Protein AF-A0A7K0KFQ5-F1 (afdb_monomer_lite)

Sequence (257 aa):
MKHLNKIRVFTFVLMLMAGGLCSIAKAQAAEIVEPDTTAADLMYLVAADNSLKALPMEDGKMEKHKNKFGKLASIVSTAASAAGALGGIGMIAGAGSSSLGAVVAGAQVMGTAANVGSLADAANTLAGAEGMDFTFSGSSSALKCRHEGKDVKVLINLRAEKREDGMALFKVVRFASSKKDRRLQWFQTKAALINTADSEKADKAGYLSFGYQNFGDHSSIITIPAARLTPGDYGVFYLGNMISPTLSSICYTFSVE

Secondary structure (DSSP, 8-state):
--SHHHHHHHHHHHHHHHTT---------PPPPPPPTT-S-SEEEE-TTS-EEEPPEEEEEEE------TTTSTTSTT--S-S-SSTTS---SSS-TTHHHHHHTTEE--SS---TTHHHHHHHHHHHTTT-EEEEESSS-S-EE--TTSPEEEEES-EESSHHHHHHSEEEEE-EE-SSEEEEE-----S--TT-TTHHHHHHTTEE--EEEEETTTEEEEEE-GGG--SEEEEEEETTTSB-TTS-EEEEEEEE-

Organism: NCBI:txid2606637

Radius of gyration: 24.79 Å; chains: 1; bounding box: 47×89×61 Å

Foldseek 3Di:
DVPVVVVVVVVVVVVVVVVPPPPPPVVPQDAQDQDDLADPAFKFWQAPSRDTHGFDKFWWDWAADDCPDPPLSPVVVVPPDDPDDVPDLDPPPDDDLCQLLVLVVQKDNRYPDFPNVCQVVLSVLLVVSQQIKGKTWAQAGPAEGAQVLFKIKMKGQMDGPDQLSVLQQKWKFFFDGDRTITIAGRHPHRRADPPHPCQVVCLSSGTAHWGWDADPDGMIMIIGGSVSDDFGKMWMAGSSCQQDPVRIGITRIYTYD

pLDDT: mean 71.15, std 20.8, range [28.0, 97.5]

Structure (mmCIF, N/CA/C/O backbone):
data_AF-A0A7K0KFQ5-F1
#
_entry.id   AF-A0A7K0KFQ5-F1
#
loop_
_atom_site.group_PDB
_atom_site.id
_atom_site.type_symbol
_atom_site.label_atom_id
_atom_site.label_alt_id
_atom_site.label_comp_id
_atom_site.label_asym_id
_atom_site.label_entity_id
_atom_site.label_seq_id
_atom_site.pdbx_PDB_ins_code
_atom_site.Cartn_x
_atom_site.Cartn_y
_atom_site.Cartn_z
_atom_site.occupancy
_atom_site.B_iso_or_equiv
_atom_site.auth_seq_id
_atom_site.auth_comp_id
_atom_site.auth_asym_id
_atom_site.auth_atom_id
_atom_site.pdbx_PDB_model_num
ATOM 1 N N . MET A 1 1 ? -23.950 -70.433 -30.025 1.00 52.44 1 MET A N 1
ATOM 2 C CA . MET A 1 1 ? -24.254 -69.414 -28.987 1.00 52.44 1 MET A CA 1
ATOM 3 C C . MET A 1 1 ? -23.108 -69.080 -28.011 1.00 52.44 1 MET A C 1
ATOM 5 O O . MET A 1 1 ? -23.249 -68.113 -27.282 1.00 52.44 1 MET A O 1
ATOM 9 N N . LYS A 1 2 ? -21.950 -69.773 -27.997 1.00 50.66 2 LYS A N 1
ATOM 10 C CA . LYS A 1 2 ? -20.828 -69.443 -27.078 1.00 50.66 2 LYS A CA 1
ATOM 11 C C . LYS A 1 2 ? -19.835 -68.375 -27.589 1.00 50.66 2 LYS A C 1
ATOM 13 O O . LYS A 1 2 ? -19.118 -67.791 -26.785 1.00 50.66 2 LYS A O 1
ATOM 18 N N . HIS A 1 3 ? -19.804 -68.086 -28.894 1.00 50.50 3 HIS A N 1
ATOM 19 C CA . HIS A 1 3 ? -18.868 -67.108 -29.483 1.00 50.50 3 HIS A CA 1
ATOM 20 C C . HIS A 1 3 ? -19.351 -65.646 -29.425 1.00 50.50 3 HIS A C 1
ATOM 22 O O . HIS A 1 3 ? -18.528 -64.735 -29.401 1.00 50.50 3 HIS A O 1
ATOM 28 N N . LEU A 1 4 ? -20.666 -65.413 -29.337 1.00 47.56 4 LEU A N 1
ATOM 29 C CA . LEU A 1 4 ? -21.255 -64.067 -29.376 1.00 47.56 4 LEU A CA 1
ATOM 30 C C . LEU A 1 4 ? -21.037 -63.280 -28.066 1.00 47.56 4 LEU A C 1
ATOM 32 O O . LEU A 1 4 ? -20.892 -62.060 -28.092 1.00 47.56 4 LEU A O 1
ATOM 36 N N . ASN A 1 5 ? -20.936 -63.977 -26.927 1.00 54.88 5 ASN A N 1
ATOM 37 C CA . ASN A 1 5 ? -20.678 -63.348 -25.625 1.00 54.88 5 ASN A CA 1
ATOM 38 C C . ASN A 1 5 ? -19.223 -62.894 -25.457 1.00 54.88 5 ASN A C 1
ATOM 40 O O . ASN A 1 5 ? -18.981 -61.889 -24.799 1.00 54.88 5 ASN A O 1
ATOM 44 N N . LYS A 1 6 ? -18.254 -63.579 -26.081 1.00 52.34 6 LYS A N 1
ATOM 45 C CA . LYS A 1 6 ? -16.839 -63.175 -26.008 1.00 52.34 6 LYS A CA 1
ATOM 46 C C . LYS A 1 6 ? -16.579 -61.880 -26.775 1.00 52.34 6 LYS A C 1
ATOM 48 O O . LYS A 1 6 ? -15.848 -61.031 -26.285 1.00 52.34 6 LYS A O 1
ATOM 53 N N . ILE A 1 7 ? -17.230 -61.705 -27.927 1.00 57.62 7 ILE A N 1
ATOM 54 C CA . ILE A 1 7 ? -17.113 -60.488 -28.743 1.00 57.62 7 ILE A CA 1
ATOM 55 C C . ILE A 1 7 ? -17.722 -59.294 -28.002 1.00 57.62 7 ILE A C 1
ATOM 57 O O . ILE A 1 7 ? -17.071 -58.266 -27.890 1.00 57.62 7 ILE A O 1
ATOM 61 N N . ARG A 1 8 ? -18.909 -59.450 -27.400 1.00 55.00 8 ARG A N 1
ATOM 62 C CA . ARG A 1 8 ? -19.558 -58.374 -26.629 1.00 55.00 8 ARG A CA 1
ATOM 63 C C . ARG A 1 8 ? -18.750 -57.928 -25.409 1.00 55.00 8 ARG A C 1
ATOM 65 O O . ARG A 1 8 ? -18.652 -56.732 -25.162 1.00 55.00 8 ARG A O 1
ATOM 72 N N . VAL A 1 9 ? -18.140 -58.867 -24.684 1.00 58.44 9 VAL A N 1
ATOM 73 C CA . VAL A 1 9 ? -17.254 -58.545 -23.551 1.00 58.44 9 VAL A CA 1
ATOM 74 C C . VAL A 1 9 ? -15.974 -57.859 -24.036 1.00 58.44 9 VAL A C 1
ATOM 76 O O . VAL A 1 9 ? -15.539 -56.887 -23.427 1.00 58.44 9 VAL A O 1
ATOM 79 N N . PHE A 1 10 ? -15.413 -58.290 -25.169 1.00 57.34 10 PHE A N 1
ATOM 80 C CA . PHE A 1 10 ? -14.220 -57.667 -25.745 1.00 57.34 10 PHE A CA 1
ATOM 81 C C . PHE A 1 10 ? -14.487 -56.233 -26.234 1.00 57.34 10 PHE A C 1
ATOM 83 O O . PHE A 1 10 ? -13.686 -55.339 -25.978 1.00 57.34 10 PHE A O 1
ATOM 90 N N . THR A 1 11 ? -15.644 -55.974 -26.856 1.00 57.22 11 THR A N 1
ATOM 91 C CA . THR A 1 11 ? -16.047 -54.619 -27.273 1.00 57.22 11 THR A CA 1
ATOM 92 C C . THR A 1 11 ? -16.305 -53.700 -26.075 1.00 57.22 11 THR A C 1
ATOM 94 O O . THR A 1 11 ? -15.960 -52.522 -26.125 1.00 57.22 11 THR A O 1
ATOM 97 N N . PHE A 1 12 ? -16.855 -54.229 -24.976 1.00 56.22 12 PHE A N 1
ATOM 98 C CA . PHE A 1 12 ? -17.118 -53.442 -23.767 1.00 56.22 12 PHE A CA 1
ATOM 99 C C . PHE A 1 12 ? -15.826 -53.051 -23.030 1.00 56.22 12 PHE A C 1
ATOM 101 O O . PHE A 1 12 ? -15.688 -51.915 -22.581 1.00 56.22 12 PHE A O 1
ATOM 108 N N . VAL A 1 13 ? -14.837 -53.951 -22.976 1.00 58.34 13 VAL A N 1
ATOM 109 C CA . VAL A 1 13 ? -13.509 -53.658 -22.402 1.00 58.34 13 VAL A CA 1
ATOM 110 C C . VAL A 1 13 ? -12.731 -52.659 -23.269 1.00 58.34 13 VAL A C 1
ATOM 112 O O . VAL A 1 13 ? -12.057 -51.783 -22.732 1.00 58.34 13 VAL A O 1
ATOM 115 N N . LEU A 1 14 ? -12.873 -52.717 -24.599 1.00 55.19 14 LEU A N 1
ATOM 116 C CA . LEU A 1 14 ? -12.227 -51.762 -25.504 1.00 55.19 14 LEU A CA 1
ATOM 117 C C . LEU A 1 14 ? -12.814 -50.340 -25.380 1.00 55.19 14 LEU A C 1
ATOM 119 O O . LEU A 1 14 ? -12.067 -49.368 -25.443 1.00 55.19 14 LEU A O 1
ATOM 123 N N . MET A 1 15 ? -14.125 -50.201 -25.134 1.00 56.19 15 MET A N 1
ATOM 124 C CA . MET A 1 15 ? -14.749 -48.891 -24.881 1.00 56.19 15 MET A CA 1
ATOM 125 C C . MET A 1 15 ? -14.361 -48.287 -23.521 1.00 56.19 15 MET A C 1
ATOM 127 O O . MET A 1 15 ? -14.200 -47.073 -23.425 1.00 56.19 15 MET A O 1
ATOM 131 N N . LEU A 1 16 ? -14.130 -49.111 -22.493 1.00 52.56 16 LEU A N 1
ATOM 132 C CA . LEU A 1 16 ? -13.623 -48.651 -21.191 1.00 52.56 16 LEU A CA 1
ATOM 133 C C . LEU A 1 16 ? -12.174 -48.139 -21.261 1.00 52.56 16 LEU A C 1
ATOM 135 O O . LEU A 1 16 ? -11.823 -47.217 -20.531 1.00 52.56 16 LEU A O 1
ATOM 139 N N . MET A 1 17 ? -11.359 -48.669 -22.178 1.00 51.94 17 MET A N 1
ATOM 140 C CA . MET A 1 17 ? -9.989 -48.192 -22.419 1.00 51.94 17 MET A CA 1
ATOM 141 C C . MET A 1 17 ? -9.925 -46.928 -23.296 1.00 51.94 17 MET A C 1
ATOM 143 O O . MET A 1 17 ? -8.938 -46.200 -23.240 1.00 51.94 17 MET A O 1
ATOM 147 N N . ALA A 1 18 ? -10.969 -46.632 -24.080 1.00 51.81 18 ALA A N 1
ATOM 148 C CA . ALA A 1 18 ? -11.047 -45.423 -24.909 1.00 51.81 18 ALA A CA 1
ATOM 149 C C . ALA A 1 18 ? -11.594 -44.192 -24.155 1.00 51.81 18 ALA A C 1
ATOM 151 O O . ALA A 1 18 ? -11.340 -43.062 -24.564 1.00 51.81 18 ALA A O 1
ATOM 152 N N . GLY A 1 19 ? -12.308 -44.388 -23.038 1.00 47.25 19 GLY A N 1
ATOM 153 C CA . GLY A 1 19 ? -12.814 -43.302 -22.183 1.00 47.25 19 GLY A CA 1
ATOM 154 C C . GLY A 1 19 ? -11.806 -42.755 -21.162 1.00 47.25 19 GLY A C 1
ATOM 155 O O . GLY A 1 19 ? -12.134 -41.840 -20.414 1.00 47.25 19 GLY A O 1
ATOM 156 N N . GLY A 1 20 ? -10.593 -43.318 -21.110 1.00 47.03 20 GLY A N 1
ATOM 157 C CA . GLY A 1 20 ? -9.563 -43.015 -20.109 1.00 47.03 20 GLY A CA 1
ATOM 158 C C . GLY A 1 20 ? -8.552 -41.938 -20.506 1.00 47.03 20 GLY A C 1
ATOM 159 O O . GLY A 1 20 ? -7.559 -41.756 -19.803 1.00 47.03 20 GLY A O 1
ATOM 160 N N . LEU A 1 21 ? -8.771 -41.210 -21.604 1.00 45.56 21 LEU A N 1
ATOM 161 C CA . LEU A 1 21 ? -8.044 -39.967 -21.853 1.00 45.56 21 LEU A CA 1
ATOM 162 C C . LEU A 1 21 ? -8.659 -38.892 -20.959 1.00 45.56 21 LEU A C 1
ATOM 164 O O . LEU A 1 21 ? -9.436 -38.052 -21.405 1.00 45.56 21 LEU A O 1
ATOM 168 N N . CYS A 1 22 ? -8.315 -38.938 -19.668 1.00 44.25 22 CYS A N 1
ATOM 169 C CA . CYS A 1 22 ? -8.342 -37.747 -18.837 1.00 44.25 22 CYS A CA 1
ATOM 170 C C . CYS A 1 22 ? -7.627 -36.661 -19.633 1.00 44.25 22 CYS A C 1
ATOM 172 O O . CYS A 1 22 ? -6.411 -36.722 -19.824 1.00 44.25 22 CYS A O 1
ATOM 174 N N . SER A 1 23 ? -8.391 -35.687 -20.117 1.00 47.00 23 SER A N 1
ATOM 175 C CA . SER A 1 23 ? -7.875 -34.406 -20.554 1.00 47.00 23 SER A CA 1
ATOM 176 C C . SER A 1 23 ? -7.157 -33.804 -19.354 1.00 47.00 23 SER A C 1
ATOM 178 O O . SER A 1 23 ? -7.742 -33.064 -18.568 1.00 47.00 23 SER A O 1
ATOM 180 N N . ILE A 1 24 ? -5.877 -34.132 -19.185 1.00 47.62 24 ILE A N 1
ATOM 181 C CA . ILE A 1 24 ? -4.963 -33.324 -18.394 1.00 47.62 24 ILE A CA 1
ATOM 182 C C . ILE A 1 24 ? -4.722 -32.091 -19.261 1.00 47.62 24 ILE A C 1
ATOM 184 O O . ILE A 1 24 ? -3.666 -31.920 -19.868 1.00 47.62 24 ILE A O 1
ATOM 188 N N . ALA A 1 25 ? -5.749 -31.247 -19.371 1.00 42.09 25 ALA A N 1
ATOM 189 C CA . ALA A 1 25 ? -5.546 -29.853 -19.668 1.00 42.09 25 ALA A CA 1
ATOM 190 C C . ALA A 1 25 ? -4.695 -29.357 -18.502 1.00 42.09 25 ALA A C 1
ATOM 192 O O . ALA A 1 25 ? -5.202 -29.028 -17.431 1.00 42.09 25 ALA A O 1
ATOM 193 N N . LYS A 1 26 ? -3.370 -29.410 -18.670 1.00 41.69 26 LYS A N 1
ATOM 194 C CA . LYS A 1 26 ? -2.477 -28.579 -17.881 1.00 41.69 26 LYS A CA 1
ATOM 195 C C . LYS A 1 26 ? -3.008 -27.179 -18.126 1.00 41.69 26 LYS A C 1
ATOM 197 O O . LYS A 1 26 ? -2.868 -26.677 -19.238 1.00 41.69 26 LYS A O 1
ATOM 202 N N . ALA A 1 27 ? -3.708 -26.617 -17.144 1.00 40.31 27 ALA A N 1
ATOM 203 C CA . ALA A 1 27 ? -4.017 -25.205 -17.136 1.00 40.31 27 ALA A CA 1
ATOM 204 C C . ALA A 1 27 ? -2.662 -24.521 -17.289 1.00 40.31 27 ALA A C 1
ATOM 206 O O . ALA A 1 27 ? -1.830 -24.560 -16.382 1.00 40.31 27 ALA A O 1
ATOM 207 N N . GLN A 1 28 ? -2.378 -24.054 -18.500 1.00 43.16 28 GLN A N 1
ATOM 208 C CA . GLN A 1 28 ? -1.202 -23.260 -18.769 1.00 43.16 28 GLN A CA 1
ATOM 209 C C . GLN A 1 28 ? -1.404 -22.045 -17.874 1.00 43.16 28 GLN A C 1
ATOM 211 O O . GLN A 1 28 ? -2.406 -21.348 -18.025 1.00 43.16 28 GLN A O 1
ATOM 216 N N . ALA A 1 29 ? -0.575 -21.909 -16.836 1.00 54.00 29 ALA A N 1
ATOM 217 C CA . ALA A 1 29 ? -0.702 -20.802 -15.904 1.00 54.00 29 ALA A CA 1
ATOM 218 C C . ALA A 1 29 ? -0.649 -19.531 -16.752 1.00 54.00 29 ALA A C 1
ATOM 220 O O . ALA A 1 29 ? 0.365 -19.292 -17.409 1.00 54.00 29 ALA A O 1
ATOM 221 N N . ALA A 1 30 ? -1.769 -18.808 -16.833 1.00 67.62 30 ALA A N 1
ATOM 222 C CA . ALA A 1 30 ? -1.848 -17.591 -17.624 1.00 67.62 30 ALA A CA 1
ATOM 223 C C . ALA A 1 30 ? -0.734 -16.663 -17.143 1.00 67.62 30 ALA A C 1
ATOM 225 O O . ALA A 1 30 ? -0.542 -16.526 -15.941 1.00 67.62 30 ALA A O 1
ATOM 226 N N . GLU A 1 31 ? 0.060 -16.098 -18.039 1.00 85.75 31 GLU A N 1
ATOM 227 C CA . GLU A 1 31 ? 1.091 -15.152 -17.625 1.00 85.75 31 GLU A CA 1
ATOM 228 C C . GLU A 1 31 ? 0.427 -13.843 -17.179 1.00 85.75 31 GLU A C 1
ATOM 230 O O . GLU A 1 31 ? -0.625 -13.468 -17.701 1.00 85.75 31 GLU A O 1
ATOM 235 N N . ILE A 1 32 ? 1.007 -13.163 -16.186 1.00 89.94 32 ILE A N 1
ATOM 236 C CA . ILE A 1 32 ? 0.542 -11.825 -15.805 1.00 89.94 32 ILE A CA 1
ATOM 237 C C . ILE A 1 32 ? 0.801 -10.906 -17.002 1.00 89.94 32 ILE A C 1
ATOM 239 O O . ILE A 1 32 ? 1.944 -10.764 -17.427 1.00 89.94 32 ILE A O 1
ATOM 243 N N . VAL A 1 33 ? -0.245 -10.279 -17.536 1.00 91.75 33 VAL A N 1
ATOM 244 C CA . VAL A 1 33 ? -0.108 -9.304 -18.625 1.00 91.75 33 VAL A CA 1
ATOM 245 C C . VAL A 1 33 ? 0.231 -7.947 -18.023 1.00 91.75 33 VAL A C 1
ATOM 247 O O . VAL A 1 33 ? -0.508 -7.445 -17.176 1.00 91.75 33 VAL A O 1
ATOM 250 N N . GLU A 1 34 ? 1.349 -7.361 -18.444 1.00 92.31 34 GLU A N 1
ATOM 251 C CA . GLU A 1 34 ? 1.753 -6.027 -18.006 1.00 92.31 34 GLU A CA 1
ATOM 252 C C . GLU A 1 34 ? 0.752 -4.964 -18.511 1.00 92.31 34 GLU A C 1
ATOM 254 O O . GLU A 1 34 ? 0.423 -4.965 -19.702 1.00 92.31 34 GLU A O 1
ATOM 259 N N . PRO A 1 35 ? 0.230 -4.073 -17.644 1.00 88.19 35 PRO A N 1
ATOM 260 C CA . PRO A 1 35 ? -0.615 -2.962 -18.074 1.00 88.19 35 PRO A CA 1
ATOM 261 C C . PRO A 1 35 ? 0.129 -2.014 -19.011 1.00 88.19 35 PRO A C 1
ATOM 263 O O . PRO A 1 35 ? 1.324 -1.789 -18.846 1.00 88.19 35 PRO A O 1
ATOM 266 N N . ASP A 1 36 ? -0.593 -1.382 -19.936 1.00 84.12 36 ASP A N 1
ATOM 267 C CA . ASP A 1 36 ? -0.024 -0.297 -20.735 1.00 84.12 36 ASP A CA 1
ATOM 268 C C . ASP A 1 36 ? 0.384 0.882 -19.833 1.00 84.12 36 ASP A C 1
ATOM 270 O O . ASP A 1 36 ? -0.273 1.217 -18.845 1.00 84.12 36 ASP A O 1
ATOM 274 N N . THR A 1 37 ? 1.449 1.562 -20.224 1.00 76.38 37 THR A N 1
ATOM 275 C CA . THR A 1 37 ? 1.899 2.852 -19.698 1.00 76.38 37 THR A CA 1
ATOM 276 C C . THR A 1 37 ? 0.824 3.948 -19.701 1.00 76.38 37 THR A C 1
ATOM 278 O O . THR A 1 37 ? 0.934 4.918 -18.964 1.00 76.38 37 THR A O 1
ATOM 281 N N . THR A 1 38 ? -0.245 3.837 -20.494 1.00 76.81 38 THR A N 1
ATOM 282 C CA . THR A 1 38 ? -1.378 4.779 -20.460 1.00 76.81 38 THR A CA 1
ATOM 283 C C . THR A 1 38 ? -2.521 4.332 -19.550 1.00 76.81 38 THR A C 1
ATOM 285 O O . THR A 1 38 ? -3.577 4.968 -19.547 1.00 76.81 38 THR A O 1
ATOM 288 N N . ALA A 1 39 ? -2.375 3.218 -18.828 1.00 79.00 39 ALA A N 1
ATOM 289 C CA . ALA A 1 39 ? -3.435 2.710 -17.970 1.00 79.00 39 ALA A CA 1
ATOM 290 C C . ALA A 1 39 ? -3.814 3.732 -16.885 1.00 79.00 39 ALA A C 1
ATOM 292 O O . ALA A 1 39 ? -2.968 4.443 -16.341 1.00 79.00 39 ALA A O 1
ATOM 293 N N . ALA A 1 40 ? -5.112 3.807 -16.584 1.00 81.06 40 ALA A N 1
ATOM 294 C CA . ALA A 1 40 ? -5.645 4.772 -15.626 1.00 81.06 40 ALA A CA 1
ATOM 295 C C . ALA A 1 40 ? -5.243 4.445 -14.179 1.00 81.06 40 ALA A C 1
ATOM 297 O O . ALA A 1 40 ? -5.036 5.357 -13.380 1.00 81.06 40 ALA A O 1
ATOM 298 N N . ASP A 1 41 ? -5.123 3.156 -13.849 1.00 87.56 41 ASP A N 1
ATOM 299 C CA . ASP A 1 41 ? -4.777 2.709 -12.505 1.00 87.56 41 ASP A CA 1
ATOM 300 C C . ASP A 1 41 ? -3.271 2.453 -12.371 1.00 87.56 41 ASP A C 1
ATOM 302 O O . ASP A 1 41 ? -2.633 1.837 -13.231 1.00 87.56 41 ASP A O 1
ATOM 306 N N . LEU A 1 42 ? -2.710 2.898 -11.244 1.00 88.75 42 LEU A N 1
ATOM 307 C CA . LEU A 1 42 ? -1.297 2.707 -10.910 1.00 88.75 42 LEU A CA 1
ATOM 308 C C . LEU A 1 42 ? -1.015 1.314 -10.339 1.00 88.75 42 LEU A C 1
ATOM 310 O O . LEU A 1 42 ? 0.059 0.764 -10.566 1.00 88.75 42 LEU A O 1
ATOM 314 N N . MET A 1 43 ? -1.938 0.756 -9.551 1.00 94.38 43 MET A N 1
ATOM 315 C CA . MET A 1 43 ? -1.707 -0.478 -8.799 1.00 94.38 43 MET A CA 1
ATOM 316 C C . MET A 1 43 ? -2.830 -1.483 -8.995 1.00 94.38 43 MET A C 1
ATOM 318 O O . MET A 1 43 ? -4.011 -1.141 -8.941 1.00 94.38 43 MET A O 1
ATOM 322 N N . TYR A 1 44 ? -2.445 -2.746 -9.133 1.00 96.31 44 TYR A N 1
ATOM 323 C CA . TYR A 1 44 ? -3.341 -3.860 -9.382 1.00 96.31 44 TYR A CA 1
ATOM 324 C C . TYR A 1 44 ? -3.032 -5.001 -8.423 1.00 96.31 44 TYR A C 1
ATOM 326 O O . TYR A 1 44 ? -1.885 -5.423 -8.284 1.00 96.31 44 TYR A O 1
ATOM 334 N N . LEU A 1 45 ? -4.062 -5.559 -7.799 1.00 97.25 45 LEU A N 1
ATOM 335 C CA . LEU A 1 45 ? -3.961 -6.864 -7.167 1.00 97.25 45 LEU A CA 1
ATOM 336 C C . LEU A 1 45 ? -3.820 -7.931 -8.258 1.00 97.25 45 LEU A C 1
ATOM 338 O O . LEU A 1 45 ? -4.638 -7.983 -9.179 1.00 97.25 45 LEU A O 1
ATOM 342 N N . VAL A 1 46 ? -2.825 -8.803 -8.123 1.00 96.12 46 VAL A N 1
ATOM 343 C CA . VAL A 1 46 ? -2.673 -9.979 -8.986 1.00 96.12 46 VAL A CA 1
ATOM 344 C C . VAL A 1 46 ? -3.498 -11.120 -8.392 1.00 96.12 46 VAL A C 1
ATOM 346 O O . VAL A 1 46 ? -3.221 -11.592 -7.287 1.00 96.12 46 VAL A O 1
ATOM 349 N N . ALA A 1 47 ? -4.538 -11.549 -9.103 1.00 91.56 47 ALA A N 1
ATOM 350 C CA . ALA A 1 47 ? -5.383 -12.663 -8.692 1.00 91.56 47 ALA A CA 1
ATOM 351 C C . ALA A 1 47 ? -4.694 -14.023 -8.919 1.00 91.56 47 ALA A C 1
ATOM 353 O O . ALA A 1 47 ? -3.665 -14.125 -9.582 1.00 91.56 47 ALA A O 1
ATOM 354 N N . ALA A 1 48 ? -5.268 -15.096 -8.366 1.00 87.38 48 ALA A N 1
ATOM 355 C CA . ALA A 1 48 ? -4.699 -16.445 -8.457 1.00 87.38 48 ALA A CA 1
ATOM 356 C C . ALA A 1 48 ? -4.615 -16.990 -9.897 1.00 87.38 48 ALA A C 1
ATOM 358 O O . ALA A 1 48 ? -3.783 -17.848 -10.179 1.00 87.38 48 ALA A O 1
ATOM 359 N N . ASP A 1 49 ? -5.470 -16.492 -10.792 1.00 88.31 49 ASP A N 1
ATOM 360 C CA . ASP A 1 49 ? -5.466 -16.773 -12.230 1.00 88.31 49 ASP A CA 1
ATOM 361 C C . ASP A 1 49 ? -4.581 -15.796 -13.028 1.00 88.31 49 ASP A C 1
ATOM 363 O O . ASP A 1 49 ? -4.642 -15.779 -14.253 1.00 88.31 49 ASP A O 1
ATOM 367 N N . ASN A 1 50 ? -3.770 -14.988 -12.333 1.00 89.88 50 ASN A N 1
ATOM 368 C CA . ASN A 1 50 ? -2.907 -13.935 -12.868 1.00 89.88 50 ASN A CA 1
ATOM 369 C C . ASN A 1 50 ? -3.635 -12.774 -13.566 1.00 89.88 50 ASN A C 1
ATOM 371 O O . ASN A 1 50 ? -2.982 -11.911 -14.155 1.00 89.88 50 ASN A O 1
ATOM 375 N N . SER A 1 51 ? -4.963 -12.681 -13.436 1.00 93.44 51 SER A N 1
ATOM 376 C CA . SER A 1 51 ? -5.694 -11.474 -13.826 1.00 93.44 51 SER A CA 1
ATOM 377 C C . SER A 1 51 ? -5.388 -10.302 -12.889 1.00 93.44 51 SER A C 1
ATOM 379 O O . SER A 1 51 ? -5.091 -10.473 -11.702 1.00 93.44 51 SER A O 1
ATOM 381 N N . LEU A 1 52 ? -5.469 -9.089 -13.434 1.00 94.88 52 LEU A N 1
ATOM 382 C CA . LEU A 1 52 ? -5.237 -7.850 -12.703 1.00 94.88 52 LEU A CA 1
ATOM 383 C C . LEU A 1 52 ? -6.556 -7.211 -12.280 1.00 94.88 52 LEU A C 1
ATOM 385 O O . LEU A 1 52 ? -7.472 -7.039 -13.084 1.00 94.88 52 LEU A O 1
ATOM 389 N N . LYS A 1 53 ? -6.638 -6.830 -11.006 1.00 96.12 53 LYS A N 1
ATOM 390 C CA . LYS A 1 53 ? -7.764 -6.074 -10.449 1.00 96.12 53 LYS A CA 1
ATOM 391 C C . LYS A 1 53 ? -7.247 -4.760 -9.896 1.00 96.12 53 LYS A C 1
ATOM 393 O O . LYS A 1 53 ? -6.464 -4.781 -8.951 1.00 96.12 53 LYS A O 1
ATOM 398 N N . ALA A 1 54 ? -7.681 -3.643 -10.473 1.00 95.38 54 ALA A N 1
ATOM 399 C CA . ALA A 1 54 ? -7.296 -2.316 -10.004 1.00 95.38 54 ALA A CA 1
ATOM 400 C C . ALA A 1 54 ? -7.569 -2.172 -8.500 1.00 95.38 54 ALA A C 1
ATOM 402 O O . ALA A 1 54 ? -8.656 -2.511 -8.020 1.00 95.38 54 ALA A O 1
ATOM 403 N N . LEU A 1 55 ? -6.566 -1.706 -7.753 1.00 96.38 55 LEU A N 1
ATOM 404 C CA . LEU A 1 55 ? -6.733 -1.386 -6.343 1.00 96.38 55 LEU A CA 1
ATOM 405 C C . LEU A 1 55 ? -7.544 -0.090 -6.218 1.00 96.38 55 LEU A C 1
ATOM 407 O O . LEU A 1 55 ? -7.157 0.913 -6.820 1.00 96.38 55 LEU A O 1
ATOM 411 N N . PRO A 1 56 ? -8.619 -0.062 -5.408 1.00 94.75 56 PRO A N 1
ATOM 412 C CA . PRO A 1 56 ? -9.288 1.178 -5.048 1.00 94.75 56 PRO A CA 1
ATOM 413 C C . PRO A 1 56 ? -8.292 2.211 -4.514 1.00 94.75 56 PRO A C 1
ATOM 415 O O . PRO A 1 56 ? -7.608 1.964 -3.519 1.00 94.75 56 PRO A O 1
ATOM 418 N N . MET A 1 57 ? -8.224 3.363 -5.180 1.00 92.06 57 MET A N 1
ATOM 419 C CA . MET A 1 57 ? -7.495 4.532 -4.701 1.00 92.06 57 MET A CA 1
ATOM 420 C C . MET A 1 57 ? -8.402 5.315 -3.754 1.00 92.06 57 MET A C 1
ATOM 422 O O . MET A 1 57 ? -9.465 5.791 -4.151 1.00 92.06 57 MET A O 1
ATOM 426 N N . GLU A 1 58 ? -7.992 5.437 -2.499 1.00 91.06 58 GLU A N 1
ATOM 427 C CA . GLU A 1 58 ? -8.779 6.079 -1.457 1.00 91.06 58 GLU A CA 1
ATOM 428 C C . GLU A 1 58 ? -8.087 7.312 -0.880 1.00 91.06 58 GLU A C 1
ATOM 430 O O . GLU A 1 58 ? -6.884 7.300 -0.611 1.00 91.06 58 GLU A O 1
ATOM 435 N N . ASP A 1 59 ? -8.886 8.346 -0.618 1.00 87.62 59 ASP A N 1
ATOM 436 C CA . ASP A 1 59 ? -8.470 9.550 0.092 1.00 87.62 59 ASP A CA 1
ATOM 437 C C . ASP A 1 59 ? -8.669 9.397 1.603 1.00 87.62 59 ASP A C 1
ATOM 439 O O . ASP A 1 59 ? -9.789 9.317 2.123 1.00 87.62 59 ASP A O 1
ATOM 443 N N . GLY A 1 60 ? -7.556 9.401 2.324 1.00 87.31 60 GLY A N 1
ATOM 444 C CA . GLY A 1 60 ? -7.506 9.456 3.775 1.00 87.31 60 GLY A CA 1
ATOM 445 C C . GLY A 1 60 ? -7.370 10.883 4.297 1.00 87.31 60 GLY A C 1
ATOM 446 O O . GLY A 1 60 ? -6.886 11.793 3.619 1.00 87.31 60 GLY A O 1
ATOM 447 N N . LYS A 1 61 ? -7.796 11.081 5.544 1.00 88.19 61 LYS A N 1
ATOM 448 C CA . LYS A 1 61 ? -7.644 12.339 6.278 1.00 88.19 61 LYS A CA 1
ATOM 449 C C . LYS A 1 61 ? -6.553 12.201 7.323 1.00 88.19 61 LYS A C 1
ATOM 451 O O . LYS A 1 61 ? -6.538 11.221 8.064 1.00 88.19 61 LYS A O 1
ATOM 456 N N . MET A 1 62 ? -5.710 13.223 7.429 1.00 84.69 62 MET A N 1
ATOM 457 C CA . MET A 1 62 ? -4.790 13.360 8.551 1.00 84.69 62 MET A CA 1
ATOM 458 C C . MET A 1 62 ? -5.543 13.859 9.782 1.00 84.69 62 MET A C 1
ATOM 460 O O . MET A 1 62 ? -6.082 14.966 9.796 1.00 84.69 62 MET A O 1
ATOM 464 N N . GLU A 1 63 ? -5.573 13.052 10.832 1.00 82.25 63 GLU A N 1
ATOM 465 C CA . GLU A 1 63 ? -6.217 13.380 12.097 1.00 82.25 63 GLU A CA 1
ATOM 466 C C . GLU A 1 63 ? -5.242 13.224 13.264 1.00 82.25 63 GLU A C 1
ATOM 468 O O . GLU A 1 63 ? -4.253 12.496 13.199 1.00 82.25 63 GLU A O 1
ATOM 473 N N . LYS A 1 64 ? -5.532 13.894 14.385 1.00 81.25 64 LYS A N 1
ATOM 474 C CA . LYS A 1 64 ? -4.815 13.615 15.634 1.00 81.25 64 LYS A CA 1
ATOM 475 C C . LYS A 1 64 ? -5.037 12.159 16.031 1.00 81.25 64 LYS A C 1
ATOM 477 O O . LYS A 1 64 ? -6.178 11.691 15.992 1.00 81.25 64 LYS A O 1
ATOM 482 N N . HIS A 1 65 ? -3.969 11.501 16.477 1.00 75.00 65 HIS A N 1
ATOM 483 C CA . HIS A 1 65 ? -4.021 10.106 16.893 1.00 75.00 65 HIS A CA 1
ATOM 484 C C . HIS A 1 65 ? -5.098 9.853 17.953 1.00 75.00 65 HIS A C 1
ATOM 486 O O . HIS A 1 65 ? -5.215 10.587 18.942 1.00 75.00 65 HIS A O 1
ATOM 492 N N . LYS A 1 66 ? -5.897 8.803 17.752 1.00 66.69 66 LYS A N 1
ATOM 493 C CA . LYS A 1 66 ? -6.977 8.404 18.662 1.00 66.69 66 LYS A CA 1
ATOM 494 C C . LYS A 1 66 ? -6.657 7.041 19.291 1.00 66.69 66 LYS A C 1
ATOM 496 O O . LYS A 1 66 ? -6.906 6.011 18.676 1.00 66.69 66 LYS A O 1
ATOM 501 N N . ASN A 1 67 ? -6.314 7.019 20.584 1.00 56.84 67 ASN A N 1
ATOM 502 C CA . ASN A 1 67 ? -6.039 5.802 21.387 1.00 56.84 67 ASN A CA 1
ATOM 503 C C . ASN A 1 67 ? -7.214 4.792 21.523 1.00 56.84 67 ASN A C 1
ATOM 505 O O . ASN A 1 67 ? -7.125 3.823 22.275 1.00 56.84 67 ASN A O 1
ATOM 509 N N . LYS A 1 68 ? -8.368 5.016 20.878 1.00 48.44 68 LYS A N 1
ATOM 510 C CA . LYS A 1 68 ? -9.636 4.316 21.166 1.00 48.44 68 LYS A CA 1
ATOM 511 C C . LYS A 1 68 ? -9.908 3.105 20.261 1.00 48.44 68 LYS A C 1
ATOM 513 O O . LYS A 1 68 ? -11.005 2.998 19.716 1.00 48.44 68 LYS A O 1
ATOM 518 N N . PHE A 1 69 ? -8.967 2.170 20.147 1.00 50.28 69 PHE A N 1
ATOM 519 C CA . PHE A 1 69 ? -9.248 0.849 19.569 1.00 50.28 69 PHE A CA 1
ATOM 520 C C . PHE A 1 69 ? -8.883 -0.294 20.509 1.00 50.28 69 PHE A C 1
ATOM 522 O O . PHE A 1 69 ? -7.725 -0.649 20.687 1.00 50.28 69 PHE A O 1
ATOM 529 N N . GLY A 1 70 ? -9.903 -0.913 21.100 1.00 48.25 70 GLY A N 1
ATOM 530 C CA . GLY A 1 70 ? -9.738 -2.107 21.919 1.00 48.25 70 GLY A CA 1
ATOM 531 C C . GLY A 1 70 ? -8.977 -3.218 21.183 1.00 48.25 70 GLY A C 1
ATOM 532 O O . GLY A 1 70 ? -9.250 -3.523 20.026 1.00 48.25 70 GLY A O 1
ATOM 533 N N . LYS A 1 71 ? -8.030 -3.823 21.904 1.00 46.19 71 LYS A N 1
ATOM 534 C CA . LYS A 1 71 ? -7.277 -5.058 21.612 1.00 46.19 71 LYS A CA 1
ATOM 535 C C . LYS A 1 71 ? -6.293 -5.096 20.433 1.00 46.19 71 LYS A C 1
ATOM 537 O O . LYS A 1 71 ? -5.357 -5.878 20.537 1.00 46.19 71 LYS A O 1
ATOM 542 N N . LEU A 1 72 ? -6.386 -4.242 19.408 1.00 42.97 72 LEU A N 1
ATOM 543 C CA . LEU A 1 72 ? -5.210 -3.952 18.557 1.00 42.97 72 LEU A CA 1
ATOM 544 C C . LEU A 1 72 ? -4.372 -2.791 19.128 1.00 42.97 72 LEU A C 1
ATOM 546 O O . LEU A 1 72 ? -3.170 -2.744 18.904 1.00 42.97 72 LEU A O 1
ATOM 550 N N . ALA A 1 73 ? -4.972 -1.920 19.958 1.00 40.50 73 ALA A N 1
ATOM 551 C CA . ALA A 1 73 ? -4.254 -0.873 20.698 1.00 40.50 73 ALA A CA 1
ATOM 552 C C . ALA A 1 73 ? -3.811 -1.282 22.120 1.00 40.50 73 ALA A C 1
ATOM 554 O O . ALA A 1 73 ? -3.277 -0.456 22.858 1.00 40.50 73 ALA A O 1
ATOM 555 N N . SER A 1 74 ? -3.976 -2.546 22.539 1.00 39.06 74 SER A N 1
ATOM 556 C CA . SER A 1 74 ? -3.479 -2.997 23.854 1.00 39.06 74 SER A CA 1
ATOM 557 C C . SER A 1 74 ? -1.973 -3.300 23.890 1.00 39.06 74 SER A C 1
ATOM 559 O O . SER A 1 74 ? -1.486 -3.773 24.909 1.00 39.06 74 SER A O 1
ATOM 561 N N . ILE A 1 75 ? -1.217 -2.991 22.828 1.00 43.44 75 ILE A N 1
ATOM 562 C CA . ILE A 1 75 ? 0.260 -2.941 22.863 1.00 43.44 75 ILE A CA 1
ATOM 563 C C . ILE A 1 75 ? 0.754 -1.483 22.756 1.00 43.44 75 ILE A C 1
ATOM 565 O O . ILE A 1 75 ? 1.858 -1.213 22.311 1.00 43.44 75 ILE A O 1
ATOM 569 N N . VAL A 1 76 ? -0.068 -0.512 23.171 1.00 43.06 76 VAL A N 1
ATOM 570 C CA . VAL A 1 76 ? 0.355 0.891 23.372 1.00 43.06 76 VAL A CA 1
ATOM 571 C C . VAL A 1 76 ? -0.173 1.460 24.707 1.00 43.06 76 VAL A C 1
ATOM 573 O O . VAL A 1 76 ? 0.069 2.614 25.038 1.00 43.06 76 VAL A O 1
ATOM 576 N N . SER A 1 77 ? -0.851 0.670 25.555 1.00 28.00 77 SER A N 1
ATOM 577 C CA . SER A 1 77 ? -1.418 1.172 26.826 1.00 28.00 77 SER A CA 1
ATOM 578 C C . SER A 1 77 ? -0.583 0.906 28.088 1.00 28.00 77 SER A C 1
ATOM 580 O O . SER A 1 77 ? -1.039 1.239 29.177 1.00 28.00 77 SER A O 1
ATOM 582 N N . THR A 1 78 ? 0.642 0.382 27.968 1.00 33.03 78 THR A N 1
ATOM 583 C CA . THR A 1 78 ? 1.640 0.359 29.066 1.00 33.03 78 THR A CA 1
ATOM 584 C C . THR A 1 78 ? 2.811 1.301 28.774 1.00 33.03 78 THR A C 1
ATOM 586 O O . THR A 1 78 ? 3.950 1.042 29.140 1.00 33.03 78 THR A O 1
ATOM 589 N N . ALA A 1 79 ? 2.539 2.397 28.071 1.00 32.94 79 ALA A N 1
ATOM 590 C CA . ALA A 1 79 ? 3.462 3.518 27.918 1.00 32.94 79 ALA A CA 1
ATOM 591 C C . ALA A 1 79 ? 2.709 4.844 28.109 1.00 32.94 79 ALA A C 1
ATOM 593 O O . ALA A 1 79 ? 2.939 5.828 27.414 1.00 32.94 79 ALA A O 1
ATOM 594 N N . ALA A 1 80 ? 1.754 4.867 29.042 1.00 34.91 80 ALA A N 1
ATOM 595 C CA . ALA A 1 80 ? 1.231 6.123 29.551 1.00 34.91 80 ALA A CA 1
ATOM 596 C C . ALA A 1 80 ? 2.181 6.613 30.649 1.00 34.91 80 ALA A C 1
ATOM 598 O O . ALA A 1 80 ? 2.346 5.938 31.664 1.00 34.91 80 ALA A O 1
ATOM 599 N N . SER A 1 81 ? 2.735 7.809 30.444 1.00 34.28 81 SER A N 1
ATOM 600 C CA . SER A 1 81 ? 3.644 8.555 31.335 1.00 34.28 81 SER A CA 1
ATOM 601 C C . SER A 1 81 ? 5.134 8.385 31.044 1.00 34.28 81 SER A C 1
ATOM 603 O O . SER A 1 81 ? 5.905 8.015 31.917 1.00 34.28 81 SER A O 1
ATOM 605 N N . ALA A 1 82 ? 5.568 8.730 29.837 1.00 31.69 82 ALA A N 1
ATOM 606 C CA . ALA A 1 82 ? 6.901 9.290 29.663 1.00 31.69 82 ALA A CA 1
ATOM 607 C C . ALA A 1 82 ? 6.953 10.066 28.351 1.00 31.69 82 ALA A C 1
ATOM 609 O O . ALA A 1 82 ? 6.609 9.553 27.287 1.00 31.69 82 ALA A O 1
ATOM 610 N N . ALA A 1 83 ? 7.437 11.300 28.421 1.00 36.25 83 ALA A N 1
ATOM 611 C CA . ALA A 1 83 ? 8.233 11.820 27.329 1.00 36.25 83 ALA A CA 1
ATOM 612 C C . ALA A 1 83 ? 9.264 10.735 26.945 1.00 36.25 83 ALA A C 1
ATOM 614 O O . ALA A 1 83 ? 10.097 10.368 27.766 1.00 36.25 83 ALA A O 1
ATOM 615 N N . GLY A 1 84 ? 9.156 10.176 25.737 1.00 32.88 84 GLY A N 1
ATOM 616 C CA . GLY A 1 84 ? 10.058 9.133 25.242 1.00 32.88 84 GLY A CA 1
ATOM 617 C C . GLY A 1 84 ? 9.571 7.696 25.460 1.00 32.88 84 GLY A C 1
ATOM 618 O O . GLY A 1 84 ? 9.822 7.104 26.496 1.00 32.88 84 GLY A O 1
ATOM 619 N N . ALA A 1 85 ? 8.942 7.105 24.438 1.00 36.34 85 ALA A N 1
ATOM 620 C CA . ALA A 1 85 ? 8.956 5.647 24.198 1.00 36.34 85 ALA A CA 1
ATOM 621 C C . ALA A 1 85 ? 8.529 5.235 22.767 1.00 36.34 85 ALA A C 1
ATOM 623 O O . ALA A 1 85 ? 8.318 4.060 22.499 1.00 36.34 85 ALA A O 1
ATOM 624 N N . LEU A 1 86 ? 8.460 6.183 21.827 1.00 33.91 86 LEU A N 1
ATOM 625 C CA . LEU A 1 86 ? 8.692 5.947 20.391 1.00 33.91 86 LEU A CA 1
ATOM 626 C C . LEU A 1 86 ? 10.036 6.563 19.950 1.00 33.91 86 LEU A C 1
ATOM 628 O O . LEU A 1 86 ? 10.326 6.672 18.766 1.00 33.91 86 LEU A O 1
ATOM 632 N N . GLY A 1 87 ? 10.887 6.948 20.911 1.00 35.66 87 GLY A N 1
ATOM 633 C CA . GLY A 1 87 ? 12.194 7.580 20.693 1.00 35.66 87 GLY A CA 1
ATOM 634 C C . GLY A 1 87 ? 13.286 6.635 20.183 1.00 35.66 87 GLY A C 1
ATOM 635 O O . GLY A 1 87 ? 14.423 6.731 20.628 1.00 35.66 87 GLY A O 1
ATOM 636 N N . GLY A 1 88 ? 12.963 5.694 19.296 1.00 38.66 88 GLY A N 1
ATOM 637 C CA . GLY A 1 88 ? 13.932 4.686 18.873 1.00 38.66 88 GLY A CA 1
ATOM 638 C C . GLY A 1 88 ? 13.469 3.692 17.818 1.00 38.66 88 GLY A C 1
ATOM 639 O O . GLY A 1 88 ? 14.018 2.595 17.786 1.00 38.66 88 GLY A O 1
ATOM 640 N N . ILE A 1 89 ? 12.506 4.024 16.948 1.00 39.62 89 ILE A N 1
ATOM 641 C CA . ILE A 1 89 ? 12.486 3.342 15.645 1.00 39.62 89 ILE A CA 1
ATOM 642 C C . ILE A 1 89 ? 13.566 4.041 14.831 1.00 39.62 89 ILE A C 1
ATOM 644 O O . ILE A 1 89 ? 13.379 5.150 14.340 1.00 39.62 89 ILE A O 1
ATOM 648 N N . GLY A 1 90 ? 14.759 3.455 14.890 1.00 32.97 90 GLY A N 1
ATOM 649 C CA . GLY A 1 90 ? 16.008 4.121 14.585 1.00 32.97 90 GLY A CA 1
ATOM 650 C C . GLY A 1 90 ? 15.984 4.825 13.236 1.00 32.97 90 GLY A C 1
ATOM 651 O O . GLY A 1 90 ? 15.668 4.234 12.201 1.00 32.97 90 GLY A O 1
ATOM 652 N N . MET A 1 91 ? 16.472 6.066 13.250 1.00 35.25 91 MET A N 1
ATOM 653 C CA . MET A 1 91 ? 17.385 6.505 12.208 1.00 35.25 91 MET A CA 1
ATOM 654 C C . MET A 1 91 ? 18.440 5.405 12.044 1.00 35.25 91 MET A C 1
ATOM 656 O O . MET A 1 91 ? 19.445 5.380 12.751 1.00 35.25 91 MET A O 1
ATOM 660 N N . ILE A 1 92 ? 18.207 4.453 11.140 1.00 35.28 92 ILE A N 1
ATOM 661 C CA . ILE A 1 92 ? 19.292 3.633 10.622 1.00 35.28 92 ILE A CA 1
ATOM 662 C C . ILE A 1 92 ? 20.110 4.604 9.779 1.00 35.28 92 ILE A C 1
ATOM 664 O O . ILE A 1 92 ? 19.801 4.848 8.608 1.00 35.28 92 ILE A O 1
ATOM 668 N N . ALA A 1 93 ? 21.104 5.195 10.438 1.00 35.62 93 ALA A N 1
ATOM 669 C CA . ALA A 1 93 ? 22.219 5.886 9.830 1.00 35.62 93 ALA A CA 1
ATOM 670 C C . ALA A 1 93 ? 22.722 5.042 8.652 1.00 35.62 93 ALA A C 1
ATOM 672 O O . ALA A 1 93 ? 23.088 3.878 8.802 1.00 35.62 93 ALA A O 1
ATOM 673 N N . GLY A 1 94 ? 22.618 5.626 7.463 1.00 30.56 94 GLY A N 1
ATOM 674 C CA . GLY A 1 94 ? 22.853 4.971 6.185 1.00 30.56 94 GLY A CA 1
ATOM 675 C C . GLY A 1 94 ? 21.931 5.581 5.139 1.00 30.56 94 GLY A C 1
ATOM 676 O O . GLY A 1 94 ? 20.863 5.030 4.879 1.00 30.56 94 GLY A O 1
ATOM 677 N N . ALA A 1 95 ? 22.375 6.722 4.604 1.00 31.56 95 ALA A N 1
ATOM 678 C CA . ALA A 1 95 ? 21.720 7.635 3.660 1.00 31.56 95 ALA A CA 1
ATOM 679 C C . ALA A 1 95 ? 20.570 8.473 4.252 1.00 31.56 95 ALA A C 1
ATOM 681 O O . ALA A 1 95 ? 19.585 7.953 4.766 1.00 31.56 95 ALA A O 1
ATOM 682 N N . GLY A 1 96 ? 20.765 9.793 4.221 1.00 32.16 96 GLY A N 1
ATOM 683 C CA . GLY A 1 96 ? 20.004 10.791 4.961 1.00 32.16 96 GLY A CA 1
ATOM 684 C C . GLY A 1 96 ? 18.517 10.884 4.625 1.00 32.16 96 GLY A C 1
ATOM 685 O O . GLY A 1 96 ? 17.984 10.227 3.729 1.00 32.16 96 GLY A O 1
ATOM 686 N N . SER A 1 97 ? 17.879 11.823 5.314 1.00 36.91 97 SER A N 1
ATOM 687 C CA . SER A 1 97 ? 16.597 12.481 5.023 1.00 36.91 97 SER A CA 1
ATOM 688 C C . SER A 1 97 ? 16.523 13.147 3.628 1.00 36.91 97 SER A C 1
ATOM 690 O O . SER A 1 97 ? 15.790 14.106 3.417 1.00 36.91 97 SER A O 1
ATOM 692 N N . SER A 1 98 ? 17.284 12.629 2.665 1.00 39.38 98 SER A N 1
ATOM 693 C CA . SER A 1 98 ? 17.479 13.089 1.290 1.00 39.38 98 SER A CA 1
ATOM 694 C C . SER A 1 98 ? 17.107 12.003 0.262 1.00 39.38 98 SER A C 1
ATOM 696 O O . SER A 1 98 ? 17.236 12.229 -0.937 1.00 39.38 98 SER A O 1
ATOM 698 N N . SER A 1 99 ? 16.683 10.809 0.702 1.00 47.12 99 SER A N 1
ATOM 699 C CA . SER A 1 99 ? 16.599 9.617 -0.157 1.00 47.12 99 SER A CA 1
ATOM 700 C C . SER A 1 99 ? 15.356 9.548 -1.045 1.00 47.12 99 SER A C 1
ATOM 702 O O . SER A 1 99 ? 15.492 9.141 -2.188 1.00 47.12 99 SER A O 1
ATOM 704 N N . LEU A 1 100 ? 14.178 10.013 -0.617 1.00 44.97 100 LEU A N 1
ATOM 705 C CA . LEU A 1 100 ? 12.974 9.988 -1.471 1.00 44.97 100 LEU A CA 1
ATOM 706 C C . LEU A 1 100 ? 13.120 10.864 -2.727 1.00 44.97 100 LEU A C 1
ATOM 708 O O . LEU A 1 100 ? 12.762 10.430 -3.819 1.00 44.97 100 LEU A O 1
ATOM 712 N N . GLY A 1 101 ? 13.716 12.054 -2.586 1.00 40.09 101 GLY A N 1
ATOM 713 C CA . GLY A 1 101 ? 13.947 12.979 -3.702 1.00 40.09 101 GLY A CA 1
ATOM 714 C C . GLY A 1 101 ? 14.923 12.445 -4.757 1.00 40.09 101 GLY A C 1
ATOM 715 O O . GLY A 1 101 ? 14.694 12.629 -5.947 1.00 40.09 101 GLY A O 1
ATOM 716 N N . ALA A 1 102 ? 15.979 11.743 -4.334 1.00 43.44 102 ALA A N 1
ATOM 717 C CA . ALA A 1 102 ? 16.953 11.135 -5.245 1.00 43.44 102 ALA A CA 1
ATOM 718 C C . ALA A 1 102 ? 16.435 9.837 -5.893 1.00 43.44 102 ALA A C 1
ATOM 720 O O . ALA A 1 102 ? 16.736 9.565 -7.051 1.00 43.44 102 ALA A O 1
ATOM 721 N N . VAL A 1 103 ? 15.627 9.064 -5.163 1.00 44.94 103 VAL A N 1
ATOM 722 C CA . VAL A 1 103 ? 15.033 7.793 -5.605 1.00 44.94 103 VAL A CA 1
ATOM 723 C C . VAL A 1 103 ? 14.005 7.991 -6.726 1.00 44.94 103 VAL A C 1
ATOM 725 O O . VAL A 1 103 ? 13.957 7.198 -7.663 1.00 44.94 103 VAL A O 1
ATOM 728 N N . VAL A 1 104 ? 13.200 9.060 -6.676 1.00 52.09 104 VAL A N 1
ATOM 729 C CA . VAL A 1 104 ? 12.188 9.336 -7.716 1.00 52.09 104 VAL A CA 1
ATOM 730 C C . VAL A 1 104 ? 12.807 9.853 -9.015 1.00 52.09 104 VAL A C 1
ATOM 732 O O . VAL A 1 104 ? 12.252 9.603 -10.079 1.00 52.09 104 VAL A O 1
ATOM 735 N N . ALA A 1 105 ? 13.981 10.492 -8.969 1.00 49.53 105 ALA A N 1
ATOM 736 C CA . ALA A 1 105 ? 14.682 10.926 -10.180 1.00 49.53 105 ALA A CA 1
ATOM 737 C C . ALA A 1 105 ? 15.106 9.753 -11.094 1.00 49.53 105 ALA A C 1
ATOM 739 O O . ALA A 1 105 ? 15.316 9.969 -12.284 1.00 49.53 105 ALA A O 1
ATOM 740 N N . GLY A 1 106 ? 15.202 8.529 -10.554 1.00 44.78 106 GLY A N 1
ATOM 741 C CA . GLY A 1 106 ? 15.473 7.287 -11.295 1.00 44.78 106 GLY A CA 1
ATOM 742 C C . GLY A 1 106 ? 14.261 6.354 -11.443 1.00 44.78 106 GLY A C 1
ATOM 743 O O . GLY A 1 106 ? 14.429 5.186 -11.792 1.00 44.78 106 GLY A O 1
ATOM 744 N N . ALA A 1 107 ? 13.045 6.818 -11.133 1.00 49.56 107 ALA A N 1
ATOM 745 C CA . ALA A 1 107 ? 11.815 6.063 -11.361 1.00 49.56 107 ALA A CA 1
ATOM 746 C C . ALA A 1 107 ? 11.144 6.553 -12.649 1.00 49.56 107 ALA A C 1
ATOM 748 O O . ALA A 1 107 ? 10.773 7.722 -12.761 1.00 49.56 107 ALA A O 1
ATOM 749 N N . GLN A 1 108 ? 10.967 5.664 -13.627 1.00 50.12 108 GLN A N 1
ATOM 750 C CA . GLN A 1 108 ? 10.206 5.997 -14.827 1.00 50.12 108 GLN A CA 1
ATOM 751 C C . GLN A 1 108 ? 8.718 5.910 -14.489 1.00 50.12 108 GLN A C 1
ATOM 753 O O . GLN A 1 108 ? 8.164 4.822 -14.340 1.00 50.12 108 GLN A O 1
ATOM 758 N N . VAL A 1 109 ? 8.073 7.068 -14.330 1.00 51.50 109 VAL A N 1
ATOM 759 C CA . VAL A 1 109 ? 6.615 7.150 -14.202 1.00 51.50 109 VAL A CA 1
ATOM 760 C C . VAL A 1 109 ? 6.044 7.305 -15.600 1.00 51.50 109 VAL A C 1
ATOM 762 O O . VAL A 1 109 ? 6.017 8.406 -16.149 1.00 51.50 109 VAL A O 1
ATOM 765 N N . MET A 1 110 ? 5.653 6.192 -16.212 1.00 46.88 110 MET A N 1
ATOM 766 C CA . MET A 1 110 ? 5.011 6.208 -17.520 1.00 46.88 110 MET A CA 1
ATOM 767 C C . MET A 1 110 ? 3.515 5.998 -17.298 1.00 46.88 110 MET A C 1
ATOM 769 O O . MET A 1 110 ? 3.094 4.905 -16.944 1.00 46.88 110 MET A O 1
ATOM 773 N N . GLY A 1 111 ? 2.751 7.088 -17.405 1.00 45.62 111 GLY A N 1
ATOM 774 C CA . GLY A 1 111 ? 1.316 7.103 -17.114 1.00 45.62 111 GLY A CA 1
ATOM 775 C C . GLY A 1 111 ? 0.945 7.997 -15.939 1.00 45.62 111 GLY A C 1
ATOM 776 O O . GLY A 1 111 ? 1.494 7.899 -14.850 1.00 45.62 111 GLY A O 1
ATOM 777 N N . THR A 1 112 ? 0.031 8.922 -16.211 1.00 44.12 112 THR A N 1
ATOM 778 C CA . THR A 1 112 ? -0.707 9.859 -15.347 1.00 44.12 112 THR A CA 1
ATOM 779 C C . THR A 1 112 ? -0.511 9.793 -13.814 1.00 44.12 112 THR A C 1
ATOM 781 O O . THR A 1 112 ? -1.467 9.514 -13.106 1.00 44.12 112 THR A O 1
ATOM 784 N N . ALA A 1 113 ? 0.669 10.124 -13.268 1.00 41.88 113 ALA A N 1
ATOM 785 C CA . ALA A 1 113 ? 0.838 10.826 -11.975 1.00 41.88 113 ALA A CA 1
ATOM 786 C C . ALA A 1 113 ? 2.319 10.934 -11.557 1.00 41.88 113 ALA A C 1
ATOM 788 O O . ALA A 1 113 ? 2.782 10.213 -10.678 1.00 41.88 113 ALA A O 1
ATOM 789 N N . ALA A 1 114 ? 3.062 11.893 -12.108 1.00 40.34 114 ALA A N 1
ATOM 790 C CA . ALA A 1 114 ? 4.281 12.369 -11.451 1.00 40.34 114 ALA A CA 1
ATOM 791 C C . ALA A 1 114 ? 4.457 13.872 -11.654 1.00 40.34 114 ALA A C 1
ATOM 793 O O . ALA A 1 114 ? 5.192 14.330 -12.525 1.00 40.34 114 ALA A O 1
ATOM 794 N N . ASN A 1 115 ? 3.805 14.657 -10.796 1.00 41.56 115 ASN A N 1
ATOM 795 C CA . ASN A 1 115 ? 4.287 16.003 -10.516 1.00 41.56 115 ASN A CA 1
ATOM 796 C C . ASN A 1 115 ? 5.548 15.865 -9.658 1.00 41.56 115 ASN A C 1
ATOM 798 O O . ASN A 1 115 ? 5.473 15.759 -8.438 1.00 41.56 115 ASN A O 1
ATOM 802 N N . VAL A 1 116 ? 6.716 15.881 -10.300 1.00 42.81 116 VAL A N 1
ATOM 803 C CA . VAL A 1 116 ? 8.034 15.796 -9.640 1.00 42.81 116 VAL A CA 1
ATOM 804 C C . VAL A 1 116 ? 8.261 16.969 -8.661 1.00 42.81 116 VAL A C 1
ATOM 806 O O . VAL A 1 116 ? 9.037 16.851 -7.718 1.00 42.81 116 VAL A O 1
ATOM 809 N N . GLY A 1 117 ? 7.506 18.070 -8.799 1.00 42.50 117 GLY A N 1
ATOM 810 C CA . GLY A 1 117 ? 7.465 19.171 -7.825 1.00 42.50 117 GLY A CA 1
ATOM 811 C C . GLY A 1 117 ? 6.754 18.849 -6.499 1.00 42.50 117 GLY A C 1
ATOM 812 O O . GLY A 1 117 ? 7.027 19.506 -5.506 1.00 42.50 117 GLY A O 1
ATOM 813 N N . SER A 1 118 ? 5.900 17.818 -6.443 1.00 53.22 118 SER A N 1
ATOM 814 C CA . SER A 1 118 ? 5.072 17.480 -5.267 1.00 53.22 118 SER A CA 1
ATOM 815 C C . SER A 1 118 ? 5.800 16.646 -4.208 1.00 53.22 118 SER A C 1
ATOM 817 O O . SER A 1 118 ? 5.267 16.429 -3.123 1.00 53.22 118 SER A O 1
ATOM 819 N N . LEU A 1 119 ? 6.992 16.127 -4.511 1.00 55.66 119 LEU A N 1
ATOM 820 C CA . LEU A 1 119 ? 7.631 15.100 -3.689 1.00 55.66 119 LEU A CA 1
ATOM 821 C C . LEU A 1 119 ? 8.389 15.653 -2.483 1.00 55.66 119 LEU A C 1
ATOM 823 O O . LEU A 1 119 ? 8.335 15.068 -1.404 1.00 55.66 119 LEU A O 1
ATOM 827 N N . ALA A 1 120 ? 9.117 16.758 -2.659 1.00 59.53 120 ALA A N 1
ATOM 828 C CA . ALA A 1 120 ? 9.796 17.422 -1.548 1.00 59.53 120 ALA A CA 1
ATOM 829 C C . ALA A 1 120 ? 8.767 17.960 -0.542 1.00 59.53 120 ALA A C 1
ATOM 831 O O . ALA A 1 120 ? 8.926 17.785 0.667 1.00 59.53 120 ALA A O 1
ATOM 832 N N . ASP A 1 121 ? 7.670 18.512 -1.062 1.00 61.91 121 ASP A N 1
ATOM 833 C CA . ASP A 1 121 ? 6.529 18.951 -0.267 1.00 61.91 121 ASP A CA 1
ATOM 834 C C . ASP A 1 121 ? 5.852 17.767 0.428 1.00 61.91 121 ASP A C 1
ATOM 836 O O . ASP A 1 121 ? 5.637 17.821 1.637 1.00 61.91 121 ASP A O 1
ATOM 840 N N . ALA A 1 122 ? 5.630 16.651 -0.279 1.00 66.06 122 ALA A N 1
ATOM 841 C CA . ALA A 1 122 ? 5.111 15.426 0.324 1.00 66.06 122 ALA A CA 1
ATOM 842 C C . ALA A 1 122 ? 6.032 14.915 1.439 1.00 66.06 122 ALA A C 1
ATOM 844 O O . ALA A 1 122 ? 5.546 14.606 2.519 1.00 66.06 122 ALA A O 1
ATOM 845 N N . ALA A 1 123 ? 7.352 14.881 1.238 1.00 66.25 123 ALA A N 1
ATOM 846 C CA . ALA A 1 123 ? 8.306 14.449 2.258 1.00 66.25 123 ALA A CA 1
ATOM 847 C C . ALA A 1 123 ? 8.275 15.353 3.503 1.00 66.25 123 ALA A C 1
ATOM 849 O O . ALA A 1 123 ? 8.261 14.847 4.628 1.00 66.25 123 ALA A O 1
ATOM 850 N N . ASN A 1 124 ? 8.208 16.675 3.318 1.00 66.69 124 ASN A N 1
ATOM 851 C CA . ASN A 1 124 ? 8.095 17.633 4.417 1.00 66.69 124 ASN A CA 1
ATOM 852 C C . ASN A 1 124 ? 6.752 17.499 5.161 1.00 66.69 124 ASN A C 1
ATOM 854 O O . ASN A 1 124 ? 6.721 17.466 6.392 1.00 66.69 124 ASN A O 1
ATOM 858 N N . THR A 1 125 ? 5.640 17.341 4.436 1.00 68.69 125 THR A N 1
ATOM 859 C CA . THR A 1 125 ? 4.320 17.078 5.029 1.00 68.69 125 THR A CA 1
ATOM 860 C C . THR A 1 125 ? 4.297 15.752 5.783 1.00 68.69 125 THR A C 1
ATOM 862 O O . THR A 1 125 ? 3.805 15.701 6.907 1.00 68.69 125 THR A O 1
ATOM 865 N N . LEU A 1 126 ? 4.876 14.693 5.216 1.00 73.06 126 LEU A N 1
ATOM 866 C CA . LEU A 1 126 ? 5.001 13.387 5.858 1.00 73.06 126 LEU A CA 1
ATOM 867 C C . LEU A 1 126 ? 5.817 13.490 7.149 1.00 73.06 126 LEU A C 1
ATOM 869 O O . LEU A 1 126 ? 5.457 12.862 8.144 1.00 73.06 126 LEU A O 1
ATOM 873 N N . ALA A 1 127 ? 6.909 14.258 7.158 1.00 70.25 127 ALA A N 1
ATOM 874 C CA . ALA A 1 127 ? 7.697 14.489 8.368 1.00 70.25 127 ALA A CA 1
ATOM 875 C C . ALA A 1 127 ? 6.864 15.193 9.453 1.00 70.25 127 ALA A C 1
ATOM 877 O O . ALA A 1 127 ? 6.902 14.791 10.614 1.00 70.25 127 ALA A O 1
ATOM 878 N N . GLY A 1 128 ? 6.048 16.180 9.070 1.00 68.94 128 GLY A N 1
ATOM 879 C CA . GLY A 1 128 ? 5.091 16.838 9.966 1.00 68.94 128 GLY A CA 1
ATOM 880 C C . GLY A 1 128 ? 3.906 15.961 10.395 1.00 68.94 128 GLY A C 1
ATOM 881 O O . GLY A 1 128 ? 3.245 16.272 11.384 1.00 68.94 128 GLY A O 1
ATOM 882 N N . ALA A 1 129 ? 3.640 14.867 9.680 1.00 75.25 129 ALA A N 1
ATOM 883 C CA . ALA A 1 129 ? 2.587 13.905 9.990 1.00 75.25 129 ALA A CA 1
ATOM 884 C C . ALA A 1 129 ? 3.016 12.834 11.007 1.00 75.25 129 ALA A C 1
ATOM 886 O O . ALA A 1 129 ? 2.210 11.963 11.330 1.00 75.25 129 ALA A O 1
ATOM 887 N N . GLU A 1 130 ? 4.262 12.855 11.494 1.00 78.12 130 GLU A N 1
ATOM 888 C CA . GLU A 1 130 ? 4.757 11.854 12.442 1.00 78.12 130 GLU A CA 1
ATOM 889 C C . GLU A 1 130 ? 3.842 11.733 13.666 1.00 78.12 130 GLU A C 1
ATOM 891 O O . GLU A 1 130 ? 3.525 12.709 14.347 1.00 78.12 130 GLU A O 1
ATOM 896 N N . GLY A 1 131 ? 3.402 10.508 13.939 1.00 73.69 131 GLY A N 1
ATOM 897 C CA . GLY A 1 131 ? 2.504 10.179 15.035 1.00 73.69 131 GLY A CA 1
ATOM 898 C C . GLY A 1 131 ? 1.032 10.532 14.806 1.00 73.69 131 GLY A C 1
ATOM 899 O O . GLY A 1 131 ? 0.234 10.233 15.694 1.00 73.69 131 GLY A O 1
ATOM 900 N N . MET A 1 132 ? 0.651 11.126 13.668 1.00 81.31 132 MET A N 1
ATOM 901 C CA . MET A 1 132 ? -0.746 11.404 13.291 1.00 81.31 132 MET A CA 1
ATOM 902 C C . MET A 1 132 ? -1.438 10.152 12.739 1.00 81.31 132 MET A C 1
ATOM 904 O O . MET A 1 132 ? -0.777 9.240 12.255 1.00 81.31 132 MET A O 1
ATOM 908 N N . ASP A 1 133 ? -2.770 10.110 12.772 1.00 84.00 133 ASP A N 1
ATOM 909 C CA . ASP A 1 133 ? -3.543 9.041 12.133 1.00 84.00 133 ASP A CA 1
ATOM 910 C C . ASP A 1 133 ? -3.890 9.415 10.692 1.00 84.00 133 ASP A C 1
ATOM 912 O O . ASP A 1 133 ? -4.449 10.482 10.435 1.00 84.00 133 ASP A O 1
ATOM 916 N N . PHE A 1 134 ? -3.633 8.502 9.761 1.00 88.94 134 PHE A N 1
ATOM 917 C CA . PHE A 1 134 ? -4.273 8.504 8.451 1.00 88.94 134 PHE A CA 1
ATOM 918 C C . PHE A 1 134 ? -5.550 7.679 8.540 1.00 88.94 134 PHE A C 1
ATOM 920 O O . PHE A 1 134 ? -5.508 6.461 8.735 1.00 88.94 134 PHE A O 1
ATOM 927 N N . THR A 1 135 ? -6.685 8.370 8.442 1.00 90.94 135 THR A N 1
ATOM 928 C CA . THR A 1 135 ? -8.024 7.806 8.614 1.00 90.94 135 THR A CA 1
ATOM 929 C C . THR A 1 135 ? -8.740 7.708 7.271 1.00 90.94 135 THR A C 1
ATO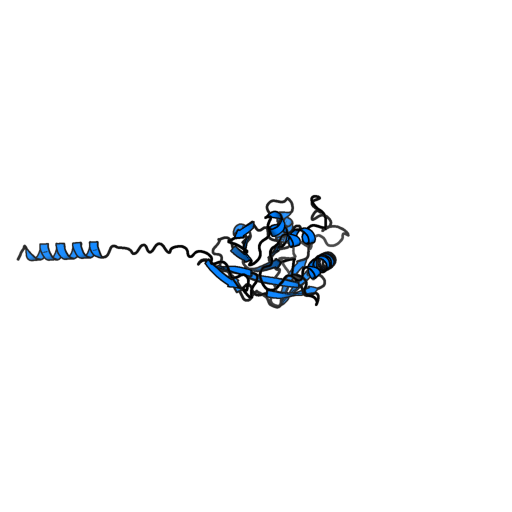M 931 O O . THR A 1 135 ? -8.999 8.722 6.622 1.00 90.94 135 THR A O 1
ATOM 934 N N . PHE A 1 136 ? -9.139 6.495 6.902 1.00 92.88 136 PHE A N 1
ATOM 935 C CA . PHE A 1 136 ? -9.925 6.173 5.713 1.00 92.88 136 PHE A CA 1
ATOM 936 C C . PHE A 1 136 ? -11.348 5.799 6.122 1.00 92.88 136 PHE A C 1
ATOM 938 O O . PHE A 1 136 ? -11.569 5.175 7.163 1.00 92.88 136 PHE A O 1
ATOM 945 N N . SER A 1 137 ? -12.332 6.193 5.318 1.00 91.31 137 SER A N 1
ATOM 946 C CA . SER A 1 137 ? -13.740 5.933 5.636 1.00 91.31 137 SER A CA 1
ATOM 947 C C . SER A 1 137 ? -14.117 4.476 5.364 1.00 91.31 137 SER A C 1
ATOM 949 O O . SER A 1 137 ? -13.572 3.828 4.473 1.0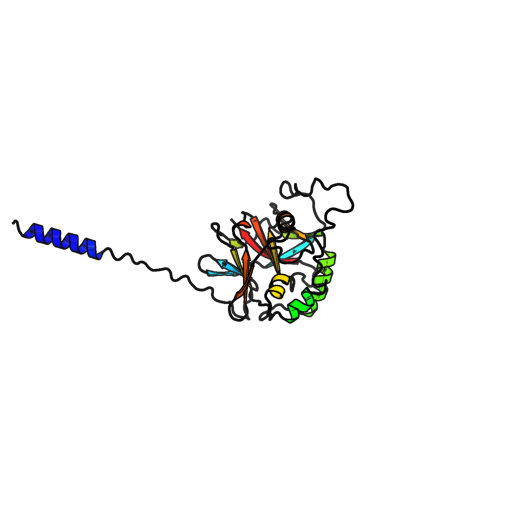0 91.31 137 SER A O 1
ATOM 951 N N . GLY A 1 138 ? -15.086 3.963 6.120 1.00 90.44 138 GLY A N 1
ATOM 952 C CA . GLY A 1 138 ? -15.581 2.598 5.969 1.00 90.44 138 GLY A CA 1
ATOM 953 C C . GLY A 1 138 ? -14.708 1.555 6.665 1.00 90.44 138 GLY A C 1
ATOM 954 O O . GLY A 1 138 ? -13.542 1.783 6.979 1.00 90.44 138 GLY A O 1
ATOM 955 N N . SER A 1 139 ? -15.303 0.393 6.925 1.00 87.12 139 SER A N 1
ATOM 956 C CA . SER A 1 139 ? -14.679 -0.694 7.686 1.00 87.12 139 SER A CA 1
ATOM 957 C C . SER A 1 139 ? -13.732 -1.576 6.877 1.00 87.12 139 SER A C 1
ATOM 959 O O . SER A 1 139 ? -13.026 -2.394 7.458 1.00 87.12 139 SER A O 1
ATOM 961 N N . SER A 1 140 ? -13.765 -1.473 5.548 1.00 93.31 140 SER A N 1
ATOM 962 C CA . SER A 1 140 ? -12.983 -2.316 4.645 1.00 93.31 140 SER A CA 1
ATOM 963 C C . SER A 1 140 ? -12.938 -1.728 3.238 1.00 93.31 140 SER A C 1
ATOM 965 O O . SER A 1 140 ? -13.921 -1.117 2.817 1.00 93.31 140 SER A O 1
ATOM 967 N N . SER A 1 141 ? -11.875 -2.015 2.495 1.00 95.56 141 SER A N 1
ATOM 968 C CA . SER A 1 141 ? -11.763 -1.774 1.060 1.00 95.56 141 SER A CA 1
ATOM 969 C C . SER A 1 141 ? -12.862 -2.498 0.279 1.00 95.56 141 SER A C 1
ATOM 971 O O . SER A 1 141 ? -13.362 -3.559 0.684 1.00 95.56 141 SER A O 1
ATOM 973 N N . ALA A 1 142 ? -13.228 -1.927 -0.868 1.00 95.19 142 ALA A N 1
ATOM 974 C CA . ALA A 1 142 ? -14.171 -2.526 -1.805 1.00 95.19 142 ALA A CA 1
ATOM 975 C C . ALA A 1 142 ? -13.600 -3.780 -2.492 1.00 95.19 142 ALA A C 1
ATOM 977 O O . ALA A 1 142 ? -14.362 -4.676 -2.856 1.00 95.19 142 ALA A O 1
ATOM 978 N N . LEU A 1 143 ? -12.274 -3.873 -2.647 1.00 96.19 143 LEU A N 1
ATOM 979 C CA . LEU A 1 143 ? -11.633 -5.019 -3.283 1.00 96.19 143 LEU A CA 1
ATOM 980 C C . LEU A 1 143 ? -11.289 -6.095 -2.251 1.00 96.19 143 LEU A C 1
ATOM 982 O O . LEU A 1 143 ? -10.574 -5.841 -1.283 1.00 96.19 143 LEU A O 1
ATOM 986 N N . LYS A 1 144 ? -11.769 -7.317 -2.490 1.00 95.00 144 LYS A N 1
ATOM 987 C CA . LYS A 1 144 ? -11.505 -8.488 -1.647 1.00 95.00 144 LYS A CA 1
ATOM 988 C C . LYS A 1 144 ? -10.460 -9.402 -2.277 1.00 95.00 144 LYS A C 1
ATOM 990 O O . LYS A 1 144 ? -10.513 -9.698 -3.472 1.00 95.00 144 LYS A O 1
ATOM 995 N N . CYS A 1 145 ? -9.537 -9.873 -1.451 1.00 92.31 145 CYS A N 1
ATOM 996 C CA . CYS A 1 145 ? -8.465 -10.790 -1.791 1.00 92.31 145 CYS A CA 1
ATOM 997 C C . CYS A 1 145 ? -8.625 -12.073 -0.972 1.00 92.31 145 CYS A C 1
ATOM 999 O O . CYS A 1 145 ? -8.504 -12.062 0.252 1.00 92.31 145 CYS A O 1
ATOM 1001 N N . ARG A 1 146 ? -8.858 -13.191 -1.661 1.00 89.25 146 ARG A N 1
ATOM 1002 C CA . ARG A 1 146 ? -8.749 -14.527 -1.071 1.00 89.25 146 ARG A CA 1
ATOM 1003 C C . ARG A 1 146 ? -7.375 -15.068 -1.407 1.00 89.25 146 ARG A C 1
ATOM 1005 O O . ARG A 1 146 ? -7.103 -15.362 -2.568 1.00 89.25 146 ARG A O 1
ATOM 1012 N N . HIS A 1 147 ? -6.509 -15.140 -0.403 1.00 85.75 147 HIS A N 1
ATOM 1013 C CA . HIS A 1 147 ? -5.107 -15.493 -0.616 1.00 85.75 147 HIS A CA 1
ATOM 1014 C C . HIS A 1 147 ? -4.810 -16.980 -0.378 1.00 85.75 147 HIS A C 1
ATOM 1016 O O . HIS A 1 147 ? -3.771 -17.461 -0.812 1.00 85.75 147 HIS A O 1
ATOM 1022 N N . GLU A 1 148 ? -5.707 -17.726 0.280 1.00 87.56 148 GLU A N 1
ATOM 1023 C CA . GLU A 1 148 ? -5.591 -19.184 0.483 1.00 87.56 148 GLU A CA 1
ATOM 1024 C C . GLU A 1 148 ? -4.229 -19.628 1.056 1.00 87.56 148 GLU A C 1
ATOM 1026 O O . GLU A 1 148 ? -3.669 -20.650 0.658 1.00 87.56 148 GLU A O 1
ATOM 1031 N N . GLY A 1 149 ? -3.651 -18.833 1.964 1.00 86.00 149 GLY A N 1
ATOM 1032 C CA . GLY A 1 149 ? -2.335 -19.116 2.548 1.00 86.00 149 GLY A CA 1
ATOM 1033 C C . GLY A 1 149 ? -1.148 -18.882 1.605 1.00 86.00 149 GLY A C 1
ATOM 1034 O O . GLY A 1 149 ? -0.029 -19.266 1.939 1.00 86.00 149 GLY A O 1
ATOM 1035 N N . LYS A 1 150 ? -1.366 -18.253 0.446 1.00 92.31 150 LYS A N 1
ATOM 1036 C CA . LYS A 1 150 ? -0.326 -17.834 -0.503 1.00 92.31 150 LYS A CA 1
ATOM 1037 C C . LYS A 1 150 ? 0.037 -16.366 -0.299 1.00 92.31 150 LYS A C 1
ATOM 1039 O O . LYS A 1 150 ? -0.686 -15.612 0.360 1.00 92.31 150 LYS A O 1
ATOM 1044 N N . ASP A 1 151 ? 1.176 -15.985 -0.867 1.00 94.06 151 ASP A N 1
ATOM 1045 C CA . ASP A 1 151 ? 1.621 -14.597 -0.923 1.00 94.06 151 ASP A CA 1
ATOM 1046 C C . ASP A 1 151 ? 0.634 -13.758 -1.739 1.00 94.06 151 ASP A C 1
ATOM 1048 O O . ASP A 1 151 ? 0.086 -14.217 -2.744 1.00 94.06 151 ASP A O 1
ATOM 1052 N N . VAL A 1 152 ? 0.454 -12.504 -1.334 1.00 96.12 152 VAL A N 1
ATOM 1053 C CA . VAL A 1 152 ? -0.307 -11.522 -2.110 1.00 96.12 152 VAL A CA 1
ATOM 1054 C C . VAL A 1 152 ? 0.658 -10.701 -2.945 1.00 96.12 152 VAL A C 1
ATOM 1056 O O . VAL A 1 152 ? 1.665 -10.207 -2.439 1.00 96.12 152 VAL A O 1
ATOM 1059 N N . LYS A 1 153 ? 0.344 -10.542 -4.230 1.00 97.00 153 LYS A N 1
ATOM 1060 C CA . LYS A 1 153 ? 1.137 -9.751 -5.168 1.00 97.00 153 LYS A CA 1
ATOM 1061 C C . LYS A 1 153 ? 0.353 -8.526 -5.616 1.00 97.00 153 LYS A C 1
ATOM 1063 O O . LYS A 1 153 ? -0.816 -8.633 -5.985 1.00 97.00 153 LYS A O 1
ATOM 1068 N N . VAL A 1 154 ? 1.022 -7.381 -5.606 1.00 97.50 154 VAL A N 1
ATOM 1069 C CA . VAL A 1 154 ? 0.519 -6.125 -6.161 1.00 97.50 154 VAL A CA 1
ATOM 1070 C C . VAL A 1 154 ? 1.436 -5.737 -7.308 1.00 97.50 154 VAL A C 1
ATOM 1072 O O . VAL A 1 154 ? 2.624 -5.505 -7.088 1.00 97.50 154 VAL A O 1
ATOM 1075 N N . LEU A 1 155 ? 0.896 -5.702 -8.523 1.00 96.62 155 LEU A N 1
ATOM 1076 C CA . LEU A 1 155 ? 1.582 -5.144 -9.679 1.00 96.62 155 LEU A CA 1
ATOM 1077 C C . LEU A 1 155 ? 1.422 -3.627 -9.651 1.00 96.62 155 LEU A C 1
ATOM 1079 O O . LEU A 1 155 ? 0.332 -3.109 -9.410 1.00 96.62 155 LEU A O 1
ATOM 1083 N N . ILE A 1 156 ? 2.515 -2.922 -9.895 1.00 93.50 156 ILE A N 1
ATOM 1084 C CA . ILE A 1 156 ? 2.585 -1.470 -9.904 1.00 93.50 156 ILE A CA 1
ATOM 1085 C C . ILE A 1 156 ? 3.066 -1.062 -11.287 1.00 93.50 156 ILE A C 1
ATOM 1087 O O . ILE A 1 156 ? 4.141 -1.486 -11.707 1.00 93.50 156 ILE A O 1
ATOM 1091 N N . ASN A 1 157 ? 2.289 -0.220 -11.962 1.00 90.00 157 ASN A N 1
ATOM 1092 C CA . ASN A 1 157 ? 2.611 0.378 -13.255 1.00 90.00 157 ASN A CA 1
ATOM 1093 C C . ASN A 1 157 ? 3.647 1.510 -13.090 1.00 90.00 157 ASN A C 1
ATOM 1095 O O . ASN A 1 157 ? 3.416 2.666 -13.432 1.00 90.00 157 ASN A O 1
ATOM 1099 N N . LEU A 1 158 ? 4.740 1.189 -12.400 1.00 85.81 158 LEU A N 1
ATOM 1100 C CA . LEU A 1 158 ? 5.872 2.050 -12.098 1.00 85.81 158 LEU A CA 1
ATOM 1101 C C . LEU A 1 158 ? 7.065 1.164 -11.762 1.00 85.81 158 LEU A C 1
ATOM 1103 O O . LEU A 1 158 ? 6.948 0.195 -11.001 1.00 85.81 158 LEU A O 1
ATOM 1107 N N . ARG A 1 159 ? 8.238 1.554 -12.253 1.00 84.12 159 ARG A N 1
ATOM 1108 C CA . ARG A 1 159 ? 9.495 0.850 -12.018 1.00 84.12 159 ARG A CA 1
ATOM 1109 C C . ARG A 1 159 ? 10.594 1.819 -11.609 1.00 84.12 159 ARG A C 1
ATOM 1111 O O . ARG A 1 159 ? 10.766 2.878 -12.209 1.00 84.12 159 ARG A O 1
ATOM 1118 N N . ALA A 1 160 ? 11.363 1.420 -10.602 1.00 79.56 160 ALA A N 1
ATOM 1119 C CA . ALA A 1 160 ? 12.623 2.067 -10.268 1.00 79.56 160 ALA A CA 1
ATOM 1120 C C . ALA A 1 160 ? 13.791 1.362 -10.975 1.00 79.56 160 ALA A C 1
ATOM 1122 O O . ALA A 1 160 ? 13.802 0.135 -11.119 1.00 79.56 160 ALA A O 1
ATOM 1123 N N . GLU A 1 161 ? 14.803 2.129 -11.382 1.00 76.06 161 GLU A N 1
ATOM 1124 C CA . GLU A 1 161 ? 16.031 1.572 -11.962 1.00 76.06 161 GLU A CA 1
ATOM 1125 C C . GLU A 1 161 ? 16.741 0.619 -10.991 1.00 76.06 161 GLU A C 1
ATOM 1127 O O . GLU A 1 161 ? 17.165 -0.473 -11.381 1.00 76.06 161 GLU A O 1
ATOM 1132 N N . LYS A 1 162 ? 16.831 1.007 -9.713 1.00 76.75 162 LYS A N 1
ATOM 1133 C CA . LYS A 1 162 ? 17.432 0.196 -8.648 1.00 76.75 162 LYS A CA 1
ATOM 1134 C C . LYS A 1 162 ? 16.363 -0.344 -7.712 1.00 76.75 162 LYS A C 1
ATOM 1136 O O . LYS A 1 162 ? 15.391 0.327 -7.369 1.00 76.75 162 LYS A O 1
ATOM 1141 N N . ARG A 1 163 ? 16.578 -1.569 -7.239 1.00 79.25 163 ARG A N 1
ATOM 1142 C CA . ARG A 1 163 ? 15.654 -2.256 -6.330 1.00 79.25 163 ARG A CA 1
ATOM 1143 C C . ARG A 1 163 ? 15.513 -1.513 -5.003 1.00 79.25 163 ARG A C 1
ATOM 1145 O O . ARG A 1 163 ? 14.414 -1.413 -4.475 1.00 79.25 163 ARG A O 1
ATOM 1152 N N . GLU A 1 164 ? 16.615 -1.003 -4.468 1.00 75.56 164 GLU A N 1
ATOM 1153 C CA . GLU A 1 164 ? 16.663 -0.262 -3.204 1.00 75.56 164 GLU A CA 1
ATOM 1154 C C . GLU A 1 164 ? 15.845 1.030 -3.291 1.00 75.56 164 GLU A C 1
ATOM 1156 O O . GLU A 1 164 ? 15.130 1.376 -2.350 1.00 75.56 164 GLU A O 1
ATOM 1161 N N . ASP A 1 165 ? 15.899 1.677 -4.454 1.00 75.62 165 ASP A N 1
ATOM 1162 C CA . ASP A 1 165 ? 15.139 2.877 -4.774 1.00 75.62 165 ASP A CA 1
ATOM 1163 C C . ASP A 1 165 ? 13.642 2.535 -4.834 1.00 75.62 165 ASP A C 1
ATOM 1165 O O . ASP A 1 165 ? 12.835 3.133 -4.125 1.00 75.62 165 ASP A O 1
ATOM 1169 N N . GLY A 1 166 ? 13.266 1.474 -5.555 1.00 75.88 166 GLY A N 1
ATOM 1170 C CA . GLY A 1 166 ? 11.885 0.978 -5.580 1.00 75.88 166 GLY A CA 1
ATOM 1171 C C . GLY A 1 166 ? 11.349 0.623 -4.191 1.00 75.88 166 GLY A C 1
ATOM 1172 O O . GLY A 1 166 ? 10.249 1.026 -3.821 1.00 75.88 166 GLY A O 1
ATOM 1173 N N . MET A 1 167 ? 12.152 -0.048 -3.364 1.00 79.19 167 MET A N 1
ATOM 1174 C CA . MET A 1 167 ? 11.786 -0.367 -1.981 1.00 79.19 167 MET A CA 1
ATOM 1175 C C . MET A 1 167 ? 11.592 0.874 -1.107 1.00 79.19 167 MET A C 1
ATOM 1177 O O . MET A 1 167 ? 10.852 0.786 -0.134 1.00 79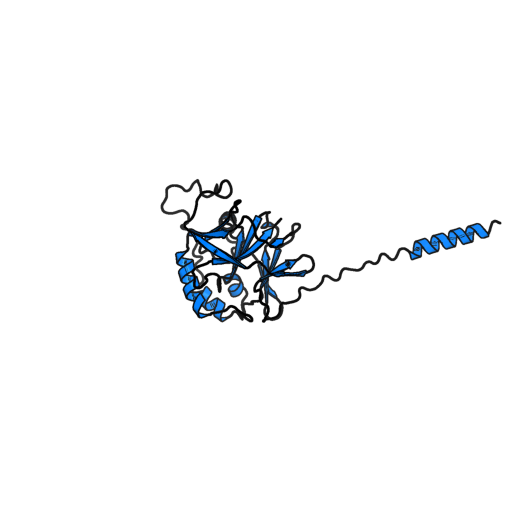.19 167 MET A O 1
ATOM 1181 N N . ALA A 1 168 ? 12.222 2.008 -1.424 1.00 77.19 168 ALA A N 1
ATOM 1182 C CA . ALA A 1 168 ? 12.064 3.263 -0.692 1.00 77.19 168 ALA A CA 1
ATOM 1183 C C . ALA A 1 168 ? 10.790 4.044 -1.071 1.00 77.19 168 ALA A C 1
ATOM 1185 O O . ALA A 1 168 ? 10.379 4.925 -0.316 1.00 77.19 168 ALA A O 1
ATOM 1186 N N . LEU A 1 169 ? 10.150 3.719 -2.201 1.00 79.56 169 LEU A N 1
ATOM 1187 C CA . LEU A 1 169 ? 8.965 4.421 -2.710 1.00 79.56 169 LEU A CA 1
ATOM 1188 C C . LEU A 1 169 ? 7.647 3.991 -2.071 1.00 79.56 169 LEU A C 1
ATOM 1190 O O . LEU A 1 169 ? 6.655 4.711 -2.208 1.00 79.56 169 LEU A O 1
ATOM 1194 N N . PHE A 1 170 ? 7.614 2.835 -1.406 1.00 85.88 170 PHE A N 1
ATOM 1195 C CA . PHE A 1 170 ? 6.359 2.222 -0.983 1.00 85.88 170 PHE A CA 1
ATOM 1196 C C . PHE A 1 170 ? 6.322 1.875 0.496 1.00 85.88 170 PHE A C 1
ATOM 1198 O O . PHE A 1 170 ? 7.307 1.427 1.068 1.00 85.88 170 PHE A O 1
ATOM 1205 N N . LYS A 1 171 ? 5.145 1.992 1.111 1.00 89.06 171 LYS A N 1
ATOM 1206 C CA . LYS A 1 171 ? 4.864 1.349 2.400 1.00 89.06 171 LYS A CA 1
ATOM 1207 C C . LYS A 1 171 ? 3.669 0.429 2.256 1.00 89.06 171 LYS A C 1
ATOM 1209 O O . LYS A 1 171 ? 2.631 0.848 1.755 1.00 89.06 171 LYS A O 1
ATOM 1214 N N . VAL A 1 172 ? 3.807 -0.798 2.742 1.00 92.38 172 VAL A N 1
ATOM 1215 C CA . VAL A 1 172 ? 2.703 -1.755 2.831 1.00 92.38 172 VAL A CA 1
ATOM 1216 C C . VAL A 1 172 ? 2.242 -1.819 4.277 1.00 92.38 172 VAL A C 1
ATOM 1218 O O . VAL A 1 172 ? 3.065 -1.949 5.187 1.00 92.38 172 VAL A O 1
ATOM 1221 N N . VAL A 1 173 ? 0.935 -1.706 4.500 1.00 92.50 173 VAL A N 1
ATOM 1222 C CA . VAL A 1 173 ? 0.363 -1.626 5.845 1.00 92.50 173 VAL A CA 1
ATOM 1223 C C . VAL A 1 173 ? -0.873 -2.497 6.015 1.00 92.50 173 VAL A C 1
ATOM 1225 O O . VAL A 1 173 ? -1.557 -2.827 5.048 1.00 92.50 173 VAL A O 1
ATOM 1228 N N . ARG A 1 174 ? -1.181 -2.813 7.271 1.00 92.81 174 ARG A N 1
ATOM 1229 C CA . ARG A 1 174 ? -2.461 -3.328 7.749 1.00 92.81 174 ARG A CA 1
ATOM 1230 C C . ARG A 1 174 ? -3.108 -2.267 8.633 1.00 92.81 174 ARG A C 1
ATOM 1232 O O . ARG A 1 174 ? -2.505 -1.819 9.607 1.00 92.81 174 ARG A O 1
ATOM 1239 N N . PHE A 1 175 ? -4.346 -1.907 8.327 1.00 91.69 175 PHE A N 1
ATOM 1240 C CA . PHE A 1 175 ? -5.096 -0.908 9.078 1.00 91.69 175 PHE A CA 1
ATOM 1241 C C . PHE A 1 175 ? -5.704 -1.475 10.362 1.00 91.69 175 PHE A C 1
ATOM 1243 O O . PHE A 1 175 ? -6.230 -2.592 10.400 1.00 91.69 175 PHE A O 1
ATOM 1250 N N . ALA A 1 176 ? -5.754 -0.644 11.402 1.00 89.25 176 ALA A N 1
ATOM 1251 C CA . ALA A 1 176 ? -6.686 -0.842 12.503 1.00 89.25 176 ALA A CA 1
ATOM 1252 C C . ALA A 1 176 ? -8.095 -0.445 12.031 1.00 89.25 176 ALA A C 1
ATOM 1254 O O . ALA A 1 176 ? -8.328 0.707 11.669 1.00 89.25 176 ALA A O 1
ATOM 1255 N N . SER A 1 177 ? -9.034 -1.393 12.014 1.00 88.00 177 SER A N 1
ATOM 1256 C CA . SER A 1 177 ? -10.357 -1.213 11.389 1.00 88.00 177 SER A CA 1
ATOM 1257 C C . SER A 1 177 ? -11.494 -1.219 12.419 1.00 88.00 177 SER A C 1
ATOM 1259 O O . SER A 1 177 ? -11.555 -2.119 13.256 1.00 88.00 177 SER A O 1
ATOM 1261 N N . SER A 1 178 ? -12.426 -0.257 12.347 1.00 85.38 178 SER A N 1
ATOM 1262 C CA . SER A 1 178 ? -13.733 -0.258 13.042 1.00 85.38 178 SER A CA 1
ATOM 1263 C C . SER A 1 178 ? -14.867 -0.466 12.048 1.00 85.38 178 SER A C 1
ATOM 1265 O O . SER A 1 178 ? -14.674 -0.542 10.846 1.00 85.38 178 SER A O 1
ATOM 1267 N N . LYS A 1 179 ? -16.104 -0.449 12.557 1.00 85.56 179 LYS A N 1
ATOM 1268 C CA . LYS A 1 179 ? -17.320 -0.337 11.746 1.00 85.56 179 LYS A CA 1
ATOM 1269 C C . LYS A 1 179 ? -17.410 0.953 10.913 1.00 85.56 179 LYS A C 1
ATOM 1271 O O . LYS A 1 179 ? -18.238 1.001 10.013 1.00 85.56 179 LYS A O 1
ATOM 1276 N N . LYS A 1 180 ? -16.664 2.012 11.249 1.00 89.12 180 LYS A N 1
ATOM 1277 C CA . LYS A 1 180 ? -16.814 3.344 10.632 1.00 89.12 180 LYS A CA 1
ATOM 1278 C C . LYS A 1 180 ? -15.612 3.768 9.801 1.00 89.12 180 LYS A C 1
ATOM 1280 O O . LYS A 1 180 ? -15.786 4.529 8.854 1.00 89.12 180 LYS A O 1
ATOM 1285 N N . ASP A 1 181 ? -14.424 3.327 10.184 1.00 90.75 181 ASP A N 1
ATOM 1286 C CA . ASP A 1 181 ? -13.170 3.795 9.615 1.00 90.75 181 ASP A CA 1
ATOM 1287 C C . ASP A 1 181 ? -12.050 2.763 9.733 1.00 90.75 181 ASP A C 1
ATOM 1289 O O . ASP A 1 181 ? -12.125 1.802 10.502 1.00 90.75 181 ASP A O 1
ATOM 1293 N N . ARG A 1 182 ? -10.994 3.015 8.967 1.00 92.50 182 ARG A N 1
ATOM 1294 C CA . ARG A 1 182 ? -9.706 2.329 8.994 1.00 92.50 182 ARG A CA 1
ATOM 1295 C C . ARG A 1 182 ? -8.626 3.348 9.292 1.00 92.50 182 ARG A C 1
ATOM 1297 O O . ARG A 1 182 ? -8.678 4.460 8.773 1.00 92.50 182 ARG A O 1
ATOM 1304 N N . ARG A 1 183 ? -7.670 2.996 10.145 1.00 90.69 183 ARG A N 1
ATOM 1305 C CA . ARG A 1 183 ? -6.636 3.925 10.603 1.00 90.69 183 ARG A CA 1
ATOM 1306 C C . ARG A 1 183 ? -5.258 3.299 10.591 1.00 90.69 183 ARG A C 1
ATOM 1308 O O . ARG A 1 183 ? -5.097 2.115 10.892 1.00 90.69 183 ARG A O 1
ATOM 1315 N N . LEU A 1 184 ? -4.277 4.134 10.297 1.00 88.75 184 LEU A N 1
ATOM 1316 C CA . LEU A 1 184 ? -2.864 3.856 10.481 1.00 88.75 184 LEU A CA 1
ATOM 1317 C C . LEU A 1 184 ? -2.244 5.048 11.198 1.00 88.75 184 LEU A C 1
ATOM 1319 O O . LEU A 1 184 ? -2.355 6.169 10.707 1.00 88.75 184 LEU A O 1
ATOM 1323 N N . GLN A 1 185 ? -1.554 4.799 12.306 1.00 85.56 185 GLN A N 1
ATOM 1324 C CA . GLN A 1 185 ? -0.689 5.817 12.880 1.00 85.56 185 GLN A CA 1
ATOM 1325 C C . GLN A 1 185 ? 0.575 5.925 12.029 1.00 85.56 185 GLN A C 1
ATOM 1327 O O . GLN A 1 185 ? 1.271 4.932 11.821 1.00 85.56 185 GLN A O 1
ATOM 1332 N N . TRP A 1 186 ? 0.854 7.123 11.532 1.00 82.88 186 TRP A N 1
ATOM 1333 C CA . TRP A 1 186 ? 1.985 7.378 10.667 1.00 82.88 186 TRP A CA 1
ATOM 1334 C C . TRP A 1 186 ? 3.298 7.415 11.448 1.00 82.88 186 TRP A C 1
ATOM 1336 O O . TRP A 1 186 ? 3.448 8.192 12.388 1.00 82.88 186 TRP A O 1
ATOM 1346 N N . PHE A 1 187 ? 4.258 6.605 11.010 1.00 75.12 187 PHE A N 1
ATOM 1347 C CA . PHE A 1 187 ? 5.638 6.622 11.469 1.00 75.12 187 PHE A CA 1
ATOM 1348 C C . PHE A 1 187 ? 6.610 6.769 10.292 1.00 75.12 187 PHE A C 1
ATOM 1350 O O . PHE A 1 187 ? 6.486 6.091 9.262 1.00 75.12 187 PHE A O 1
ATOM 1357 N N . GLN A 1 188 ? 7.646 7.583 10.481 1.00 67.75 188 GLN A N 1
ATOM 1358 C CA . GLN A 1 188 ? 8.799 7.801 9.606 1.00 67.75 188 GLN A CA 1
ATOM 1359 C C . GLN A 1 188 ? 9.775 6.617 9.674 1.00 67.75 188 GLN A C 1
ATOM 1361 O O . GLN A 1 188 ? 10.976 6.749 9.891 1.00 67.75 188 GLN A O 1
ATOM 1366 N N . THR A 1 189 ? 9.252 5.406 9.505 1.00 62.81 189 THR A N 1
ATOM 1367 C CA . THR A 1 189 ? 10.053 4.186 9.382 1.00 62.81 189 THR A CA 1
ATOM 1368 C C . THR A 1 189 ? 10.624 4.039 7.975 1.00 62.81 189 THR A C 1
ATOM 1370 O O . THR A 1 189 ? 10.031 4.525 7.004 1.00 62.81 189 THR A O 1
ATOM 1373 N N . LYS A 1 190 ? 11.749 3.322 7.836 1.00 56.25 190 LYS A N 1
ATOM 1374 C CA . LYS A 1 190 ? 12.219 2.882 6.515 1.00 56.25 190 LYS A CA 1
ATOM 1375 C C . LYS A 1 190 ? 11.151 2.000 5.861 1.00 56.25 190 LYS A C 1
ATOM 1377 O O . LYS A 1 190 ? 10.532 1.168 6.517 1.00 56.25 190 LYS A O 1
ATOM 1382 N N . ALA A 1 191 ? 10.953 2.228 4.570 1.00 55.69 191 ALA A N 1
ATOM 1383 C CA . ALA A 1 191 ? 9.871 1.701 3.750 1.00 55.69 191 ALA A CA 1
ATOM 1384 C C . ALA A 1 191 ? 9.760 0.161 3.755 1.00 55.69 191 ALA A C 1
ATOM 1386 O O . ALA A 1 191 ? 8.658 -0.369 3.856 1.00 55.69 191 ALA A O 1
ATOM 1387 N N . ALA A 1 192 ? 10.892 -0.551 3.779 1.00 57.56 192 ALA A N 1
ATOM 1388 C CA . ALA A 1 192 ? 10.947 -2.006 3.878 1.00 57.56 192 ALA A CA 1
ATOM 1389 C C . ALA A 1 192 ? 11.752 -2.450 5.109 1.00 57.56 192 ALA A C 1
ATOM 1391 O O . ALA A 1 192 ? 12.949 -2.187 5.220 1.00 57.56 192 ALA A O 1
ATOM 1392 N N . LEU A 1 193 ? 11.093 -3.156 6.027 1.00 58.03 193 LEU A N 1
ATOM 1393 C CA . LEU A 1 193 ? 11.682 -3.642 7.279 1.00 58.03 193 LEU A CA 1
ATOM 1394 C C . LEU A 1 193 ? 11.852 -5.164 7.272 1.00 58.03 193 LEU A C 1
ATOM 1396 O O . LEU A 1 193 ? 11.703 -5.802 8.309 1.00 58.03 193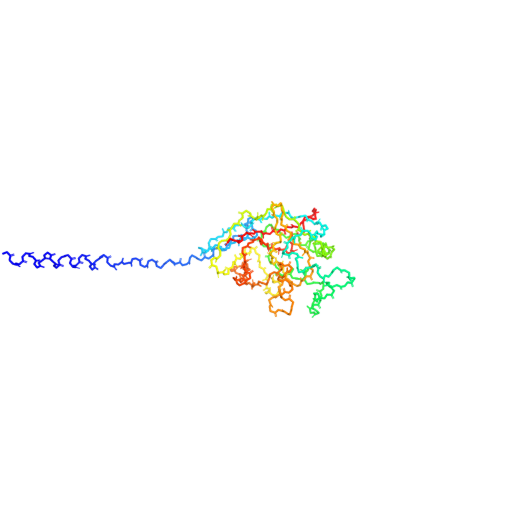 LEU A O 1
ATOM 1400 N N . ILE A 1 194 ? 12.104 -5.789 6.118 1.00 55.56 194 ILE A N 1
ATOM 1401 C CA . ILE A 1 194 ? 12.361 -7.236 6.074 1.00 55.56 194 ILE A CA 1
ATOM 1402 C C . ILE A 1 194 ? 13.615 -7.544 6.908 1.00 55.56 194 ILE A C 1
ATOM 1404 O O . ILE A 1 194 ? 14.680 -6.997 6.636 1.00 55.56 194 ILE A O 1
ATOM 1408 N N . ASN A 1 195 ? 13.487 -8.453 7.881 1.00 53.75 195 ASN A N 1
ATOM 1409 C CA . ASN A 1 195 ? 14.592 -9.015 8.666 1.00 53.75 195 ASN A CA 1
ATOM 1410 C C . ASN A 1 195 ? 15.444 -7.982 9.430 1.00 53.75 195 ASN A C 1
ATOM 1412 O O . ASN A 1 195 ? 16.653 -8.156 9.573 1.00 53.75 195 ASN A O 1
ATOM 1416 N N . THR A 1 196 ? 14.830 -6.911 9.934 1.00 62.69 196 THR A N 1
ATOM 1417 C CA . THR A 1 196 ? 15.494 -5.941 10.814 1.00 62.69 196 THR A CA 1
ATOM 1418 C C . THR A 1 196 ? 15.114 -6.194 12.276 1.00 62.69 196 THR A C 1
ATOM 1420 O O . THR A 1 196 ? 14.088 -6.804 12.574 1.00 62.69 196 THR A O 1
ATOM 1423 N N . ALA A 1 197 ? 15.917 -5.700 13.223 1.00 60.12 197 ALA A N 1
ATOM 1424 C CA . ALA A 1 197 ? 15.612 -5.816 14.656 1.00 60.12 197 ALA A CA 1
ATOM 1425 C C . ALA A 1 197 ? 14.271 -5.158 15.053 1.00 60.12 197 ALA A C 1
ATOM 1427 O O . ALA A 1 197 ? 13.705 -5.473 16.098 1.00 60.12 197 ALA A O 1
ATOM 1428 N N . ASP A 1 198 ? 13.743 -4.268 14.207 1.00 63.50 198 ASP A N 1
ATOM 1429 C CA . ASP A 1 198 ? 12.497 -3.540 14.438 1.00 63.50 198 ASP A CA 1
ATOM 1430 C C . ASP A 1 198 ? 11.302 -4.087 13.633 1.00 63.50 198 ASP A C 1
ATOM 1432 O O . ASP A 1 198 ? 10.204 -3.536 13.737 1.00 63.50 198 ASP A O 1
ATOM 1436 N N . SER A 1 199 ? 11.460 -5.190 12.881 1.00 64.75 199 SER A N 1
ATOM 1437 C CA . SER A 1 199 ? 10.370 -5.809 12.105 1.00 64.75 199 SER A CA 1
ATOM 1438 C C . SER A 1 199 ? 9.159 -6.168 12.969 1.00 64.75 199 SER A C 1
ATOM 1440 O O . SER A 1 199 ? 8.023 -5.999 12.534 1.00 64.75 199 SER A O 1
ATOM 1442 N N . GLU A 1 200 ? 9.378 -6.648 14.197 1.00 68.25 200 GLU A N 1
ATOM 1443 C CA . GLU A 1 200 ? 8.292 -7.035 15.106 1.00 68.25 200 GLU A CA 1
ATOM 1444 C C . GLU A 1 200 ? 7.514 -5.817 15.625 1.00 68.25 200 GLU A C 1
ATOM 1446 O O . GLU A 1 200 ? 6.286 -5.837 15.708 1.00 68.25 200 GLU A O 1
ATOM 1451 N N . LYS A 1 201 ? 8.216 -4.729 15.960 1.00 68.81 201 LYS A N 1
ATOM 1452 C CA . LYS A 1 201 ? 7.578 -3.488 16.421 1.00 68.81 201 LYS A CA 1
ATOM 1453 C C . LYS A 1 201 ? 6.777 -2.839 15.299 1.00 68.81 201 LYS A C 1
ATOM 1455 O O . LYS A 1 201 ? 5.647 -2.414 15.520 1.00 68.81 201 LYS A O 1
ATOM 1460 N N . ALA A 1 202 ? 7.348 -2.803 14.100 1.00 72.81 202 ALA A N 1
ATOM 1461 C CA . ALA A 1 202 ? 6.678 -2.285 12.921 1.00 72.81 202 ALA A CA 1
ATOM 1462 C C . ALA A 1 202 ? 5.426 -3.095 12.572 1.00 72.81 202 ALA A C 1
ATOM 1464 O O . ALA A 1 202 ? 4.378 -2.507 12.329 1.00 72.81 202 ALA A O 1
ATOM 1465 N N . ASP A 1 203 ? 5.497 -4.424 12.667 1.00 74.31 203 ASP A N 1
ATOM 1466 C CA . ASP A 1 203 ? 4.340 -5.300 12.464 1.00 74.31 203 ASP A CA 1
ATOM 1467 C C . ASP A 1 203 ? 3.185 -4.990 13.414 1.00 74.31 203 ASP A C 1
ATOM 1469 O O . ASP A 1 203 ? 2.022 -4.906 13.012 1.00 74.31 203 ASP A O 1
ATOM 1473 N N . LYS A 1 204 ? 3.515 -4.784 14.695 1.00 77.56 204 LYS A N 1
ATOM 1474 C CA . LYS A 1 204 ? 2.543 -4.414 15.731 1.00 77.56 204 LYS A CA 1
ATOM 1475 C C . LYS A 1 204 ? 1.917 -3.048 15.457 1.00 77.56 204 LYS A C 1
ATOM 1477 O O . LYS A 1 204 ? 0.739 -2.865 15.740 1.00 77.56 204 LYS A O 1
ATOM 1482 N N . ALA A 1 205 ? 2.677 -2.127 14.868 1.00 77.38 205 ALA A N 1
ATOM 1483 C CA . ALA A 1 205 ? 2.189 -0.831 14.402 1.00 77.38 205 ALA A CA 1
ATOM 1484 C C . ALA A 1 205 ? 1.420 -0.898 13.066 1.00 77.38 205 ALA A C 1
ATOM 1486 O O . ALA A 1 205 ? 0.920 0.122 12.601 1.00 77.38 205 ALA A O 1
ATOM 1487 N N . GLY A 1 206 ? 1.306 -2.078 12.448 1.00 85.25 206 GLY A N 1
ATOM 1488 C CA . GLY A 1 206 ? 0.607 -2.270 11.179 1.00 85.25 206 GLY A CA 1
ATOM 1489 C C . GLY A 1 206 ? 1.480 -2.077 9.940 1.00 85.25 206 GLY A C 1
ATOM 1490 O O . GLY A 1 206 ? 0.947 -2.087 8.842 1.00 85.25 206 GLY A O 1
ATOM 1491 N N . TYR A 1 207 ? 2.798 -1.938 10.065 1.00 86.25 207 TYR A N 1
ATOM 1492 C CA . TYR A 1 207 ? 3.724 -1.853 8.933 1.00 86.25 207 TYR A CA 1
ATOM 1493 C C . TYR A 1 207 ? 4.254 -3.234 8.555 1.00 86.25 207 TYR A C 1
ATOM 1495 O O . TYR A 1 207 ? 4.784 -3.967 9.390 1.00 86.25 207 TYR A O 1
ATOM 1503 N N . LEU A 1 208 ? 4.138 -3.580 7.276 1.00 85.56 208 LEU A N 1
ATOM 1504 C CA . LEU A 1 208 ? 4.446 -4.909 6.772 1.00 85.56 208 LEU A CA 1
ATOM 1505 C C . LEU A 1 208 ? 5.714 -4.892 5.933 1.00 85.56 208 LEU A C 1
ATOM 1507 O O . LEU A 1 208 ? 5.912 -4.056 5.055 1.00 85.56 208 LEU A O 1
ATOM 1511 N N . SER A 1 209 ? 6.555 -5.884 6.181 1.00 83.62 209 SER A N 1
ATOM 1512 C CA . SER A 1 209 ? 7.689 -6.209 5.331 1.00 83.62 209 SER A CA 1
ATOM 1513 C C . SER A 1 209 ? 7.206 -6.795 3.998 1.00 83.62 209 SER A C 1
ATOM 1515 O O . SER A 1 209 ? 6.331 -7.661 3.990 1.00 83.62 209 SER A O 1
ATOM 1517 N N . PHE A 1 210 ? 7.792 -6.353 2.884 1.00 88.25 210 PHE A N 1
ATOM 1518 C CA . PHE A 1 210 ? 7.405 -6.772 1.535 1.00 88.25 210 PHE A CA 1
ATOM 1519 C C . PHE A 1 210 ? 8.617 -6.885 0.604 1.00 88.25 210 PHE A C 1
ATOM 1521 O O . PHE A 1 210 ? 9.593 -6.150 0.753 1.00 88.25 210 PHE A O 1
ATOM 1528 N N . GLY A 1 211 ? 8.556 -7.805 -0.358 1.00 88.94 211 GLY A N 1
ATOM 1529 C CA . GLY A 1 211 ? 9.536 -7.919 -1.439 1.00 88.94 211 GLY A CA 1
ATOM 1530 C C . GLY A 1 211 ? 9.210 -6.975 -2.594 1.00 88.94 211 GLY A C 1
ATOM 1531 O O . GLY A 1 211 ? 8.042 -6.689 -2.835 1.00 88.94 211 GLY A O 1
ATOM 1532 N N . TYR A 1 212 ? 10.233 -6.528 -3.320 1.00 89.44 212 TYR A N 1
ATOM 1533 C CA . TYR A 1 212 ? 10.105 -5.699 -4.520 1.00 89.44 212 TYR A CA 1
ATOM 1534 C C . TYR A 1 212 ? 10.923 -6.310 -5.654 1.00 89.44 212 TYR A C 1
ATOM 1536 O O . TYR A 1 212 ? 12.091 -6.662 -5.457 1.00 89.44 212 TYR A O 1
ATOM 1544 N N . GLN A 1 213 ? 10.322 -6.405 -6.834 1.00 90.94 213 GLN A N 1
ATOM 1545 C CA . GLN A 1 213 ? 10.986 -6.854 -8.052 1.00 90.94 213 GLN A CA 1
ATOM 1546 C C . GLN A 1 213 ? 10.492 -6.052 -9.252 1.00 90.94 213 GLN A C 1
ATOM 1548 O O . GLN A 1 213 ? 9.307 -5.743 -9.344 1.00 90.94 213 GLN A O 1
ATOM 1553 N N . ASN A 1 214 ? 11.384 -5.762 -10.193 1.00 89.50 214 ASN A N 1
ATOM 1554 C CA . ASN A 1 214 ? 10.979 -5.240 -11.494 1.00 89.50 214 ASN A CA 1
ATOM 1555 C C . ASN A 1 214 ? 10.217 -6.330 -12.261 1.00 89.50 214 ASN A C 1
ATOM 1557 O O . ASN A 1 214 ? 10.493 -7.521 -12.092 1.00 89.50 214 ASN A O 1
ATOM 1561 N N . PHE A 1 215 ? 9.252 -5.927 -13.078 1.00 91.06 215 PHE A N 1
ATOM 1562 C CA . PHE A 1 215 ? 8.417 -6.823 -13.861 1.00 91.06 215 PHE A CA 1
ATOM 1563 C C . PHE A 1 215 ? 8.182 -6.217 -15.239 1.00 91.06 215 PHE A C 1
ATOM 1565 O O . PHE A 1 215 ? 7.784 -5.062 -15.322 1.00 91.06 215 PHE A O 1
ATOM 1572 N N . GLY A 1 216 ? 8.434 -7.004 -16.284 1.00 89.19 216 GLY A N 1
ATOM 1573 C CA . GLY A 1 216 ? 8.296 -6.542 -17.658 1.00 89.19 216 GLY A CA 1
ATOM 1574 C C . GLY A 1 216 ? 9.170 -5.326 -17.972 1.00 89.19 216 GLY A C 1
ATOM 1575 O O . GLY A 1 216 ? 10.309 -5.217 -17.487 1.00 89.19 216 GLY A O 1
ATOM 1576 N N . ASP A 1 217 ? 8.636 -4.431 -18.791 1.00 87.31 217 ASP A N 1
ATOM 1577 C CA . ASP A 1 217 ? 9.370 -3.287 -19.316 1.00 87.31 217 ASP A CA 1
ATOM 1578 C C . ASP A 1 217 ? 9.360 -2.115 -18.326 1.00 87.31 217 ASP A C 1
ATOM 1580 O O . ASP A 1 217 ? 10.423 -1.566 -18.002 1.00 87.31 217 ASP A O 1
ATOM 1584 N N . HIS A 1 218 ? 8.202 -1.786 -17.748 1.00 84.81 218 HIS A N 1
ATOM 1585 C CA . HIS A 1 218 ? 7.988 -0.547 -16.985 1.00 84.81 218 HIS A CA 1
ATOM 1586 C C . HIS A 1 218 ? 7.279 -0.742 -15.640 1.00 84.81 218 HIS A C 1
ATOM 1588 O O . HIS A 1 218 ? 7.071 0.229 -14.909 1.00 84.81 218 HIS A O 1
ATOM 1594 N N . SER A 1 219 ? 6.967 -1.978 -15.264 1.00 91.06 219 SER A N 1
ATOM 1595 C CA . SER A 1 219 ? 6.259 -2.297 -14.029 1.00 91.06 219 SER A CA 1
ATOM 1596 C C . SER A 1 219 ? 7.163 -2.879 -12.943 1.00 91.06 219 SER A C 1
ATOM 1598 O O . SER A 1 219 ? 8.342 -3.213 -13.118 1.00 91.06 219 SER A O 1
ATOM 1600 N N . SER A 1 220 ? 6.585 -3.017 -11.758 1.00 92.75 220 SER A N 1
ATOM 1601 C CA . SER A 1 220 ? 7.166 -3.760 -10.649 1.00 92.75 220 SER A CA 1
ATOM 1602 C C . SER A 1 220 ? 6.106 -4.570 -9.913 1.00 92.75 220 SER A C 1
ATOM 1604 O O . SER A 1 220 ? 4.907 -4.351 -10.067 1.00 92.75 220 SER A O 1
ATOM 1606 N N . ILE A 1 221 ? 6.543 -5.546 -9.122 1.00 95.50 221 ILE A N 1
ATOM 1607 C CA . ILE A 1 221 ? 5.686 -6.346 -8.253 1.00 95.50 221 ILE A CA 1
ATOM 1608 C C . ILE A 1 221 ? 6.155 -6.181 -6.812 1.00 95.50 221 ILE A C 1
ATOM 1610 O O . ILE A 1 221 ? 7.306 -6.475 -6.473 1.00 95.50 221 ILE A O 1
ATOM 1614 N N . ILE A 1 222 ? 5.222 -5.777 -5.953 1.00 94.88 222 ILE A N 1
ATOM 1615 C CA . ILE A 1 222 ? 5.326 -5.932 -4.508 1.00 94.88 222 ILE A CA 1
ATOM 1616 C C . ILE A 1 222 ? 4.780 -7.304 -4.122 1.00 94.88 222 ILE A C 1
ATOM 1618 O O . ILE A 1 222 ? 3.666 -7.665 -4.495 1.00 94.88 222 ILE A O 1
ATOM 1622 N N . THR A 1 223 ? 5.554 -8.059 -3.345 1.00 94.50 223 THR A N 1
ATOM 1623 C CA . THR A 1 223 ? 5.132 -9.350 -2.786 1.00 94.50 223 THR A CA 1
ATOM 1624 C C . THR A 1 223 ? 4.998 -9.242 -1.274 1.00 94.50 223 THR A C 1
ATOM 1626 O O . THR A 1 223 ? 5.971 -8.954 -0.575 1.00 94.50 223 THR A O 1
ATOM 1629 N N . ILE A 1 224 ? 3.796 -9.496 -0.769 1.00 92.75 224 ILE A N 1
ATOM 1630 C CA . ILE A 1 224 ? 3.471 -9.532 0.654 1.00 92.75 224 ILE A CA 1
ATOM 1631 C C . ILE A 1 224 ? 3.457 -11.004 1.085 1.00 92.75 224 ILE A C 1
ATOM 1633 O O . ILE A 1 224 ? 2.584 -11.751 0.630 1.00 92.75 224 ILE A O 1
ATOM 1637 N N . PRO A 1 225 ? 4.400 -11.444 1.939 1.00 90.62 225 PRO A N 1
ATOM 1638 C CA . PRO A 1 225 ? 4.502 -12.850 2.310 1.00 90.62 225 PRO A CA 1
ATOM 1639 C C . PRO A 1 225 ? 3.260 -13.349 3.054 1.00 90.62 225 PRO A C 1
ATOM 1641 O O . PRO A 1 225 ? 2.770 -12.677 3.963 1.00 90.62 225 PRO A O 1
ATOM 1644 N N . ALA A 1 226 ? 2.812 -14.567 2.751 1.00 90.56 226 ALA A N 1
ATOM 1645 C CA . ALA A 1 226 ? 1.634 -15.198 3.347 1.00 90.56 226 ALA A CA 1
ATOM 1646 C C . ALA A 1 226 ? 1.667 -15.211 4.880 1.00 90.56 226 ALA A C 1
ATOM 1648 O O . ALA A 1 226 ? 0.661 -14.956 5.532 1.00 90.56 226 ALA A O 1
ATOM 1649 N N . ALA A 1 227 ? 2.848 -15.438 5.462 1.00 86.62 227 ALA A N 1
ATOM 1650 C CA . ALA A 1 227 ? 3.061 -15.465 6.911 1.00 86.62 227 ALA A CA 1
ATOM 1651 C C . ALA A 1 227 ? 2.778 -14.120 7.612 1.00 86.62 227 ALA A C 1
ATOM 1653 O O . ALA A 1 227 ? 2.738 -14.054 8.839 1.00 86.62 227 ALA A O 1
ATOM 1654 N N . ARG A 1 228 ? 2.625 -13.035 6.846 1.00 82.75 228 ARG A N 1
ATOM 1655 C CA . ARG A 1 228 ? 2.330 -11.676 7.324 1.00 82.75 228 ARG A CA 1
ATOM 1656 C C . ARG A 1 228 ? 0.871 -11.286 7.089 1.00 82.75 228 ARG A C 1
ATOM 1658 O O . ARG A 1 228 ? 0.439 -10.217 7.522 1.00 82.75 228 ARG A O 1
ATOM 1665 N N . LEU A 1 229 ? 0.118 -12.139 6.402 1.00 87.19 229 LEU A N 1
ATOM 1666 C CA . LEU A 1 229 ? -1.276 -11.917 6.068 1.00 87.19 229 LEU A CA 1
ATOM 1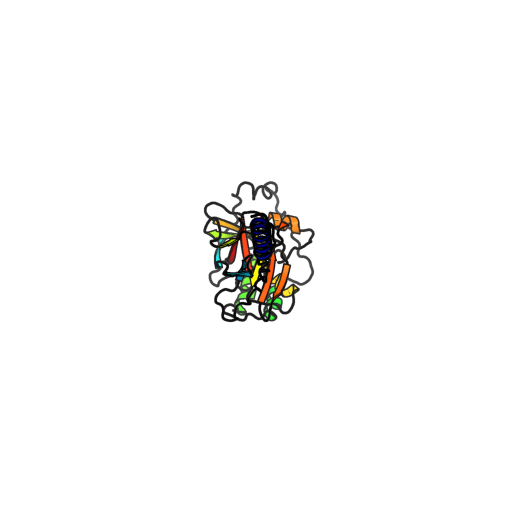667 C C . LEU A 1 229 ? -2.177 -12.581 7.107 1.00 87.19 229 LEU A C 1
ATOM 1669 O O . LEU A 1 229 ? -2.022 -13.742 7.472 1.00 87.19 229 LEU A O 1
ATOM 1673 N N . THR A 1 230 ? -3.136 -11.803 7.579 1.00 89.94 230 THR A N 1
ATOM 1674 C CA . THR A 1 230 ? -4.230 -12.208 8.459 1.00 89.94 230 THR A CA 1
ATOM 1675 C C . THR A 1 230 ? -5.495 -11.545 7.927 1.00 89.94 230 THR A C 1
ATOM 1677 O O . THR A 1 230 ? -5.377 -10.478 7.325 1.00 89.94 230 THR A O 1
ATOM 1680 N N . PRO A 1 231 ? -6.698 -12.068 8.202 1.00 91.69 231 PRO A N 1
ATOM 1681 C CA . PRO A 1 231 ? -7.925 -11.378 7.819 1.00 91.69 231 PRO A CA 1
ATOM 1682 C C . PRO A 1 231 ? -7.934 -9.925 8.316 1.00 91.69 231 PRO A C 1
ATOM 1684 O O . PRO A 1 231 ? -7.630 -9.657 9.484 1.00 91.69 231 PRO A O 1
ATOM 1687 N N . GLY A 1 232 ? -8.234 -8.978 7.429 1.00 92.00 232 GLY A N 1
ATOM 1688 C CA . GLY A 1 232 ? -8.130 -7.551 7.733 1.00 92.00 232 GLY A CA 1
ATOM 1689 C C . GLY A 1 232 ? -8.021 -6.664 6.498 1.00 92.00 232 GLY A C 1
ATOM 1690 O O . GLY A 1 232 ? -8.091 -7.138 5.366 1.00 92.00 232 GLY A O 1
ATOM 1691 N N . ASP A 1 233 ? -7.855 -5.361 6.724 1.00 94.62 233 ASP A N 1
ATOM 1692 C CA . ASP A 1 233 ? -7.723 -4.375 5.653 1.00 94.62 233 ASP A CA 1
ATOM 1693 C C . ASP A 1 233 ? -6.286 -3.888 5.499 1.00 94.62 233 ASP A C 1
ATOM 1695 O O . ASP A 1 233 ? -5.590 -3.654 6.490 1.00 94.62 233 ASP A O 1
ATOM 1699 N N . TYR A 1 234 ? -5.857 -3.741 4.253 1.00 95.88 234 TYR A N 1
ATOM 1700 C CA . TYR A 1 234 ? -4.480 -3.491 3.870 1.00 95.88 234 TYR A CA 1
ATOM 1701 C C . TYR A 1 234 ? -4.392 -2.317 2.903 1.00 95.88 234 TYR A C 1
ATOM 1703 O O . TYR A 1 234 ? -5.329 -2.021 2.159 1.00 95.88 234 TYR A O 1
ATOM 1711 N N . GLY A 1 235 ? -3.238 -1.659 2.915 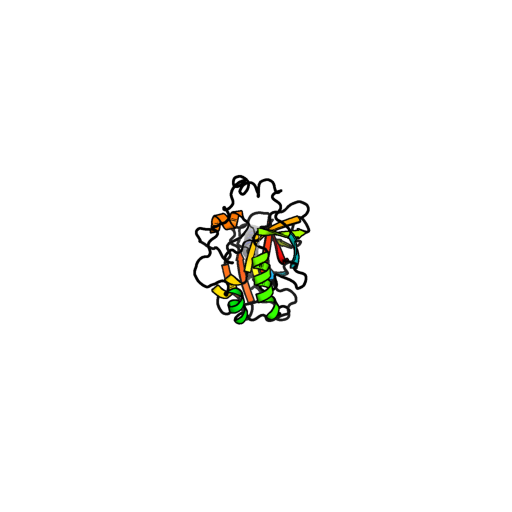1.00 95.69 235 GLY A N 1
ATOM 1712 C CA . GLY A 1 235 ? -2.949 -0.513 2.068 1.00 95.69 235 GLY A CA 1
ATOM 1713 C C . GLY A 1 235 ? -1.534 -0.556 1.513 1.00 95.69 235 GLY A C 1
ATOM 1714 O O . GLY A 1 235 ? -0.602 -0.992 2.193 1.00 95.69 235 GLY A O 1
ATOM 1715 N N . VAL A 1 236 ? -1.375 -0.074 0.286 1.00 95.06 236 VAL A N 1
ATOM 1716 C CA . VAL A 1 236 ? -0.086 0.231 -0.330 1.00 95.06 236 VAL A CA 1
ATOM 1717 C C . VAL A 1 236 ? -0.031 1.736 -0.558 1.00 95.06 236 VAL A C 1
ATOM 1719 O O . VAL A 1 236 ? -0.821 2.302 -1.312 1.00 95.06 236 VAL A O 1
ATOM 1722 N N . PHE A 1 237 ? 0.895 2.398 0.125 1.00 90.81 237 PHE A N 1
ATOM 1723 C CA . PHE A 1 237 ? 1.196 3.806 -0.094 1.00 90.81 237 PHE A CA 1
ATOM 1724 C C . PHE A 1 237 ? 2.293 3.931 -1.136 1.00 90.81 237 PHE A C 1
ATOM 1726 O O . PHE A 1 237 ? 3.350 3.326 -0.963 1.00 90.81 237 PHE A O 1
ATOM 1733 N N . TYR A 1 238 ? 2.074 4.757 -2.157 1.00 86.88 238 TYR A N 1
ATOM 1734 C CA . TYR A 1 238 ? 3.143 5.280 -2.998 1.00 86.88 238 TYR A CA 1
ATOM 1735 C C . TYR A 1 238 ? 3.519 6.669 -2.496 1.00 86.88 238 TYR A C 1
ATOM 1737 O O . TYR A 1 238 ? 2.761 7.623 -2.633 1.00 86.88 238 TYR A O 1
ATOM 1745 N N . LEU A 1 239 ? 4.704 6.800 -1.904 1.00 80.12 239 LEU A N 1
ATOM 1746 C CA . LEU A 1 239 ? 5.125 8.047 -1.258 1.00 80.12 239 LEU A CA 1
ATOM 1747 C C . LEU A 1 239 ? 5.255 9.213 -2.253 1.00 80.12 239 LEU A C 1
ATOM 1749 O O . LEU A 1 239 ? 5.201 10.368 -1.840 1.00 80.12 239 LEU A O 1
ATOM 1753 N N . GLY A 1 240 ? 5.366 8.913 -3.553 1.00 72.94 240 GLY A N 1
ATOM 1754 C CA . GLY A 1 240 ? 5.438 9.903 -4.625 1.00 72.94 240 GLY A CA 1
ATOM 1755 C C . GLY A 1 240 ? 4.151 10.681 -4.891 1.00 72.94 240 GLY A C 1
ATOM 1756 O O . GLY A 1 240 ? 4.224 11.836 -5.301 1.00 72.94 240 GLY A O 1
ATOM 1757 N N . ASN A 1 241 ? 2.987 10.081 -4.629 1.00 73.69 241 ASN A N 1
ATOM 1758 C CA . ASN A 1 241 ? 1.680 10.723 -4.804 1.00 73.69 241 ASN A CA 1
ATOM 1759 C C . ASN A 1 241 ? 0.840 10.734 -3.523 1.00 73.69 241 ASN A C 1
ATOM 1761 O O . ASN A 1 241 ? -0.318 11.141 -3.549 1.00 73.69 241 ASN A O 1
ATOM 1765 N N . MET A 1 242 ? 1.413 10.273 -2.411 1.00 73.19 242 MET A N 1
ATOM 1766 C CA . MET A 1 242 ? 0.675 10.043 -1.180 1.00 73.19 242 MET A CA 1
ATOM 1767 C C . MET A 1 242 ? 0.015 11.308 -0.639 1.00 73.19 242 MET A C 1
ATOM 1769 O O . MET A 1 242 ? -1.039 11.203 -0.033 1.00 73.19 242 MET A O 1
ATOM 1773 N N . ILE A 1 243 ? 0.615 12.481 -0.819 1.00 72.06 243 ILE A N 1
ATOM 1774 C CA . ILE A 1 243 ? 0.019 13.740 -0.373 1.00 72.06 243 ILE A CA 1
ATOM 1775 C C . ILE A 1 243 ? -0.535 14.460 -1.582 1.00 72.06 243 ILE A C 1
ATOM 1777 O O . ILE A 1 243 ? 0.208 14.863 -2.477 1.00 72.06 243 ILE A O 1
ATOM 1781 N N . SER A 1 244 ? -1.852 14.627 -1.593 1.00 64.56 244 SER A N 1
ATOM 1782 C CA . SER A 1 244 ? -2.504 15.464 -2.585 1.00 64.56 244 SER A CA 1
ATOM 1783 C C . SER A 1 244 ? -2.274 16.951 -2.271 1.00 64.56 244 SER A C 1
ATOM 1785 O O . SER A 1 244 ? -1.982 17.318 -1.127 1.00 64.56 244 SER A O 1
ATOM 1787 N N . PRO A 1 245 ? -2.495 17.856 -3.240 1.00 58.81 245 PRO A N 1
ATOM 1788 C CA . PRO A 1 245 ? -2.461 19.299 -2.994 1.00 58.81 245 PRO A CA 1
ATOM 1789 C C . PRO A 1 245 ? -3.437 19.780 -1.905 1.00 58.81 245 PRO A C 1
ATOM 1791 O O . PRO A 1 245 ? -3.277 20.877 -1.378 1.00 58.81 245 PRO A O 1
ATOM 1794 N N . THR A 1 246 ? -4.451 18.978 -1.556 1.00 58.81 246 THR A N 1
ATOM 1795 C CA . THR A 1 246 ? -5.418 19.271 -0.486 1.00 58.81 246 THR A CA 1
ATOM 1796 C C . THR A 1 246 ? -5.029 18.652 0.860 1.00 58.81 246 THR A C 1
ATOM 1798 O O . THR A 1 246 ? -5.827 18.678 1.797 1.00 58.81 246 THR A O 1
ATOM 1801 N N . LEU A 1 247 ? -3.802 18.127 0.975 1.00 63.97 247 LEU A N 1
ATOM 1802 C CA . LEU A 1 247 ? -3.259 17.455 2.159 1.00 63.97 247 LEU A CA 1
ATOM 1803 C C . LEU A 1 247 ? -4.038 16.182 2.557 1.00 63.97 247 LEU A C 1
ATOM 1805 O O . LEU A 1 247 ? -4.003 15.772 3.720 1.00 63.97 247 LEU A O 1
ATOM 1809 N N . SER A 1 248 ? -4.742 15.547 1.607 1.00 70.38 248 SER A N 1
ATOM 1810 C CA . SER A 1 248 ? -5.268 14.185 1.787 1.00 70.38 248 SER A CA 1
ATOM 1811 C C . SER A 1 248 ? -4.154 13.156 1.598 1.00 70.38 248 SER A C 1
ATOM 1813 O O . SER A 1 248 ? -3.217 13.378 0.829 1.00 70.38 248 SER A O 1
ATOM 1815 N N . SER A 1 249 ? -4.259 12.032 2.309 1.00 81.06 249 SER A N 1
ATOM 1816 C CA . SER A 1 249 ? -3.346 10.897 2.170 1.00 81.06 249 SER A CA 1
ATOM 1817 C C . SER A 1 249 ? -3.925 9.865 1.196 1.00 81.06 249 SER A C 1
ATOM 1819 O O . SER A 1 249 ? -4.906 9.208 1.541 1.00 81.06 249 SER A O 1
ATOM 1821 N N . ILE A 1 250 ? -3.332 9.685 0.021 1.00 86.50 250 ILE A N 1
ATOM 1822 C CA . ILE A 1 250 ? -3.747 8.694 -0.979 1.00 86.50 250 ILE A CA 1
ATOM 1823 C C . ILE A 1 250 ? -3.214 7.307 -0.601 1.00 86.50 250 ILE A C 1
ATOM 1825 O O . ILE A 1 250 ? -2.035 7.154 -0.276 1.00 86.50 250 ILE A O 1
ATOM 1829 N N . CYS A 1 251 ? -4.070 6.284 -0.662 1.00 91.69 251 CYS A N 1
ATOM 1830 C CA . CYS A 1 251 ? -3.696 4.884 -0.447 1.00 91.69 251 CYS A CA 1
ATOM 1831 C C . CYS A 1 251 ? -4.406 3.952 -1.433 1.00 91.69 251 CYS A C 1
ATOM 1833 O O . CYS A 1 251 ? -5.572 4.169 -1.751 1.00 91.69 251 CYS A O 1
ATOM 1835 N N . TYR A 1 252 ? -3.731 2.885 -1.860 1.00 95.44 252 TYR A N 1
ATOM 1836 C CA . TYR A 1 252 ? -4.318 1.822 -2.676 1.00 95.44 252 TYR A CA 1
ATOM 1837 C C . TYR A 1 252 ? -4.666 0.633 -1.784 1.00 95.44 252 TYR A C 1
ATOM 1839 O O . TYR A 1 252 ? -3.773 0.040 -1.175 1.00 95.44 252 TYR A O 1
ATOM 1847 N N . THR A 1 253 ? -5.949 0.299 -1.658 1.00 97.00 253 THR A N 1
ATOM 1848 C CA . THR A 1 253 ? -6.425 -0.582 -0.580 1.00 97.00 253 THR A CA 1
ATOM 1849 C C . THR A 1 253 ? -6.939 -1.929 -1.081 1.00 97.00 253 THR A C 1
ATOM 1851 O O . THR A 1 253 ? -7.390 -2.067 -2.214 1.00 97.00 253 THR A O 1
ATOM 1854 N N . PHE A 1 254 ? -6.902 -2.944 -0.220 1.00 97.50 254 PHE A N 1
ATOM 1855 C CA . PHE A 1 254 ? -7.585 -4.224 -0.423 1.00 97.50 254 PHE A CA 1
ATOM 1856 C C . PHE A 1 254 ? -7.876 -4.876 0.933 1.00 97.50 254 PHE A C 1
ATOM 1858 O O . PHE A 1 254 ? -7.185 -4.617 1.916 1.00 97.50 254 PHE A O 1
ATOM 1865 N N . SER A 1 255 ? -8.879 -5.748 1.000 1.00 95.88 255 SER A N 1
ATOM 1866 C CA . SER A 1 255 ? -9.141 -6.557 2.195 1.00 95.88 255 SER A CA 1
ATOM 1867 C C . SER A 1 255 ? -8.753 -8.006 1.963 1.00 95.88 255 SER A C 1
ATOM 1869 O O . SER A 1 255 ? -9.110 -8.584 0.938 1.00 95.88 255 SER A O 1
ATOM 1871 N N . VAL A 1 256 ? -8.088 -8.607 2.941 1.00 92.81 256 VAL A N 1
ATOM 1872 C CA . VAL A 1 256 ? -7.835 -10.046 2.990 1.00 92.81 256 VAL A CA 1
ATOM 1873 C C . VAL A 1 256 ? -8.952 -10.715 3.783 1.00 92.81 256 VAL A C 1
ATOM 1875 O O . VAL A 1 256 ? -9.253 -10.286 4.902 1.00 92.81 256 VAL A O 1
ATOM 1878 N N . GLU A 1 257 ? -9.559 -11.741 3.186 1.00 85.50 257 GLU A N 1
ATOM 1879 C CA . GLU A 1 257 ? -10.599 -12.592 3.790 1.00 85.50 257 GLU A CA 1
ATOM 1880 C C . GLU A 1 257 ? -10.051 -13.958 4.208 1.00 85.50 257 GLU A C 1
ATOM 1882 O O . GLU A 1 257 ? -9.260 -14.543 3.429 1.00 85.50 257 GLU A O 1
#